Protein AF-A0A6H2NMV0-F1 (afdb_monomer_lite)

pLDDT: mean 77.43, std 11.34, range [36.34, 90.25]

Foldseek 3Di:
DVLVVVVVVVVVLVVCLVPDPCNPVSVQVVVQVVCVVQQKGKGFPDWDDDPPDIDTDIDIDDGPPDDPVRVVVVVVVVVVVVPPDDPPDLCDLVNDDPVLLLLLLQLLLQLLVLVVPLCLVCVVVLVVLLVVVVDDPVSSVSNNVNNVPHDDLLVSLPDDDLSSLVVSLVSSVSSCCSVDHNDPSNVVSSVSSVVSNVVVVVVVD

Sequence (205 aa):
MLVQLVRPLVRTQVQILAQAQSAGAKLVSMVSQWLGYLGIQAEVTQLQTSGNKIQVSLCVSKPDQCTEAEWQQILDNLNRDNGTAAADPMLTYSAMSAVQQNKVHRLLASVLQASGEDSLAEWSTLRSRLAALGMEEAMLQGIQSALKAPMPMDLLVEQLEPDVAAFVLSKAINIALIDRQINQAEDTALKALLKVLDQKTITQT

Structure (mmCIF, N/CA/C/O backbone):
data_AF-A0A6H2NMV0-F1
#
_entry.id   AF-A0A6H2NMV0-F1
#
loop_
_atom_site.group_PDB
_atom_site.id
_atom_site.type_symbol
_atom_site.label_atom_id
_atom_site.label_alt_id
_atom_site.label_comp_id
_atom_site.label_asym_id
_atom_site.label_entity_id
_atom_site.label_seq_id
_atom_site.pdbx_PDB_ins_code
_atom_site.Cartn_x
_atom_site.Cartn_y
_atom_site.Cartn_z
_atom_site.occupancy
_atom_site.B_iso_or_equiv
_atom_site.auth_seq_id
_atom_site.auth_comp_id
_atom_site.auth_asym_id
_atom_site.auth_atom_id
_atom_site.pdbx_PDB_model_num
ATOM 1 N N . MET A 1 1 ? 14.729 -0.058 8.791 1.00 42.81 1 MET A N 1
ATOM 2 C CA . MET A 1 1 ? 14.680 0.450 10.189 1.00 42.81 1 MET A CA 1
ATOM 3 C C . MET A 1 1 ? 13.270 0.808 10.669 1.00 42.81 1 MET A C 1
ATOM 5 O O . MET A 1 1 ? 12.890 0.307 11.717 1.00 42.81 1 MET A O 1
ATOM 9 N N . LEU A 1 2 ? 12.464 1.589 9.931 1.00 41.72 2 LEU A N 1
ATOM 10 C CA . LEU A 1 2 ? 11.081 1.954 10.324 1.00 41.72 2 LEU A CA 1
ATOM 11 C C . LEU A 1 2 ? 10.181 0.745 10.641 1.00 41.72 2 LEU A C 1
ATOM 13 O O . LEU A 1 2 ? 9.508 0.717 11.667 1.00 41.72 2 LEU A O 1
ATOM 17 N N . VAL A 1 3 ? 10.254 -0.310 9.826 1.00 46.94 3 VAL A N 1
ATOM 18 C CA . VAL A 1 3 ? 9.484 -1.551 10.023 1.00 46.94 3 VAL A CA 1
ATOM 19 C C . VAL A 1 3 ? 9.795 -2.233 11.367 1.00 46.94 3 VAL A C 1
ATOM 21 O O . VAL A 1 3 ? 8.897 -2.811 11.977 1.00 46.94 3 VAL A O 1
ATOM 24 N N . GLN A 1 4 ? 11.030 -2.128 11.877 1.00 48.38 4 GLN A N 1
ATOM 25 C CA . GLN A 1 4 ? 11.415 -2.717 13.167 1.00 48.38 4 GLN A CA 1
ATOM 26 C C . GLN A 1 4 ? 10.932 -1.911 14.383 1.00 48.38 4 GLN A C 1
ATOM 28 O O . GLN A 1 4 ? 10.792 -2.482 15.459 1.00 48.38 4 GLN A O 1
ATOM 33 N N . LEU A 1 5 ? 10.619 -0.622 14.216 1.00 55.66 5 LEU A N 1
ATOM 34 C CA . LEU A 1 5 ? 10.091 0.237 15.284 1.00 55.66 5 LEU A CA 1
ATOM 35 C C . LEU A 1 5 ? 8.558 0.247 15.312 1.00 55.66 5 LEU A C 1
ATOM 37 O O . LEU A 1 5 ? 7.949 0.182 16.378 1.00 55.66 5 LEU A O 1
ATOM 41 N N . VAL A 1 6 ? 7.921 0.254 14.138 1.00 61.44 6 VAL A N 1
ATOM 42 C CA . VAL A 1 6 ? 6.455 0.313 14.014 1.00 61.44 6 VAL A CA 1
ATOM 43 C C . VAL A 1 6 ? 5.791 -0.979 14.509 1.00 61.44 6 VAL A C 1
ATOM 45 O O . VAL A 1 6 ? 4.682 -0.955 15.030 1.00 61.44 6 VAL A O 1
ATOM 48 N N . ARG A 1 7 ? 6.459 -2.133 14.421 1.00 65.25 7 ARG A N 1
ATOM 49 C CA . ARG A 1 7 ? 5.850 -3.432 14.768 1.00 65.25 7 ARG A CA 1
ATOM 50 C C . ARG A 1 7 ? 5.719 -3.736 16.247 1.00 65.25 7 ARG A C 1
ATOM 52 O O . ARG A 1 7 ? 4.626 -4.148 16.639 1.00 65.25 7 ARG A O 1
ATOM 59 N N . PRO A 1 8 ? 6.772 -3.586 17.072 1.00 72.12 8 PRO A N 1
ATOM 60 C CA . PRO A 1 8 ? 6.613 -3.690 18.514 1.00 72.12 8 PRO A CA 1
ATOM 61 C C . PRO A 1 8 ? 5.554 -2.708 19.006 1.00 72.12 8 PRO A C 1
ATOM 63 O O . PRO A 1 8 ? 4.735 -3.081 19.840 1.00 72.12 8 PRO A O 1
ATOM 66 N N . LEU A 1 9 ? 5.507 -1.505 18.421 1.00 72.38 9 LEU A N 1
ATOM 67 C CA . LEU A 1 9 ? 4.500 -0.500 18.732 1.00 72.38 9 LEU A CA 1
ATOM 68 C C . LEU A 1 9 ? 3.082 -0.991 18.407 1.00 72.38 9 LEU A C 1
ATOM 70 O O . LEU A 1 9 ? 2.256 -1.041 19.312 1.00 72.38 9 LEU A O 1
ATOM 74 N N . VAL A 1 10 ? 2.809 -1.438 17.175 1.00 71.12 10 VAL A N 1
ATOM 75 C CA . VAL A 1 10 ? 1.479 -1.942 16.776 1.00 71.12 10 VAL A CA 1
ATOM 76 C C . VAL A 1 10 ? 1.075 -3.166 17.599 1.00 71.12 10 VAL A C 1
ATOM 78 O O . VAL A 1 10 ? -0.056 -3.247 18.068 1.00 71.12 10 VAL A O 1
ATOM 81 N N . ARG A 1 11 ? 1.989 -4.115 17.844 1.00 75.50 11 ARG A N 1
ATOM 82 C CA . ARG A 1 11 ? 1.700 -5.292 18.682 1.00 75.50 11 ARG A CA 1
ATOM 83 C C . ARG A 1 11 ? 1.349 -4.891 20.115 1.00 75.50 11 ARG A C 1
ATOM 85 O O . ARG A 1 11 ? 0.385 -5.414 20.669 1.00 75.50 11 ARG A O 1
ATOM 92 N N . THR A 1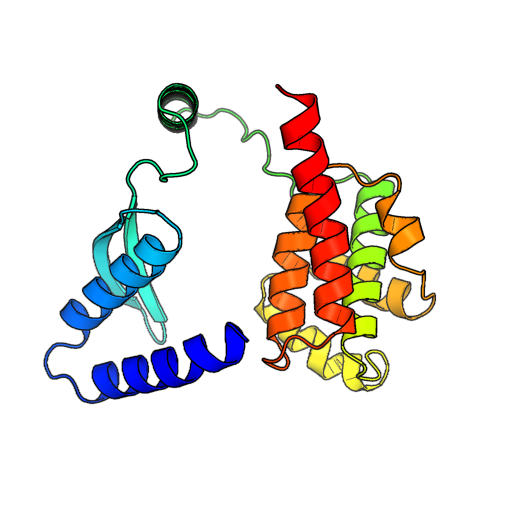 12 ? 2.100 -3.956 20.687 1.00 78.38 12 THR A N 1
ATOM 93 C CA . THR A 1 12 ? 1.835 -3.410 22.024 1.00 78.38 12 THR A CA 1
ATOM 94 C C . THR A 1 12 ? 0.492 -2.683 22.048 1.00 78.38 12 THR A C 1
ATOM 96 O O . THR A 1 12 ? -0.306 -2.895 22.952 1.00 78.38 12 THR A O 1
ATOM 99 N N . GLN A 1 13 ? 0.182 -1.894 21.020 1.00 78.50 13 GLN A N 1
ATOM 100 C CA . GLN A 1 13 ? -1.093 -1.191 20.873 1.00 78.50 13 GLN A CA 1
ATOM 101 C C . GLN A 1 13 ? -2.281 -2.160 20.766 1.00 78.50 13 GLN A C 1
ATOM 103 O O . GLN A 1 13 ? -3.273 -1.981 21.468 1.00 78.50 13 GLN A O 1
ATOM 108 N N . VAL A 1 14 ? -2.161 -3.245 19.994 1.00 79.94 14 VAL A N 1
ATOM 109 C CA . VAL A 1 14 ? -3.181 -4.308 19.920 1.00 79.94 14 VAL A CA 1
ATOM 110 C C . VAL A 1 14 ? -3.369 -5.002 21.271 1.00 79.94 14 VAL A C 1
ATOM 112 O O . VAL A 1 14 ? -4.500 -5.237 21.685 1.00 79.94 14 VAL A O 1
ATOM 115 N N . GLN A 1 15 ? -2.287 -5.296 21.995 1.00 79.38 15 GLN A N 1
ATOM 116 C CA . GLN A 1 15 ? -2.376 -5.874 23.341 1.00 79.38 15 GLN A CA 1
ATOM 117 C C . GLN A 1 15 ? -3.049 -4.917 24.331 1.00 79.38 15 GLN A C 1
ATOM 119 O O . GLN A 1 15 ? -3.904 -5.340 25.107 1.00 79.38 15 GLN A O 1
ATOM 124 N N . ILE A 1 16 ? -2.724 -3.624 24.264 1.00 81.69 16 ILE A N 1
ATOM 125 C CA . ILE A 1 16 ? -3.364 -2.580 25.069 1.00 81.69 16 ILE A CA 1
ATOM 126 C C . ILE A 1 16 ? -4.860 -2.487 24.751 1.00 81.69 16 ILE A C 1
ATOM 128 O O . ILE A 1 16 ? -5.650 -2.301 25.673 1.00 81.69 16 ILE A O 1
ATOM 132 N N . LEU A 1 17 ? -5.258 -2.615 23.481 1.00 82.00 17 LEU A N 1
ATOM 133 C CA . LEU A 1 17 ? -6.665 -2.637 23.074 1.00 82.00 17 LEU A CA 1
ATOM 134 C C . LEU A 1 17 ? -7.389 -3.881 23.593 1.00 82.00 17 LEU A C 1
ATOM 136 O O . LEU A 1 17 ? -8.488 -3.757 24.122 1.00 82.00 17 LEU A O 1
ATOM 140 N N . ALA A 1 18 ? -6.758 -5.055 23.504 1.00 80.56 18 ALA A N 1
ATOM 141 C CA . ALA A 1 18 ? -7.328 -6.315 23.980 1.00 80.56 18 ALA A CA 1
ATOM 142 C C . ALA A 1 18 ? -7.528 -6.352 25.507 1.00 80.56 18 ALA A C 1
ATOM 144 O O . ALA A 1 18 ? -8.413 -7.048 25.995 1.00 80.56 18 ALA A O 1
ATOM 145 N N . GLN A 1 19 ? -6.713 -5.609 26.259 1.00 79.44 19 GLN A N 1
ATOM 146 C CA . GLN A 1 19 ? -6.773 -5.539 27.724 1.00 79.44 19 GLN A CA 1
ATOM 147 C C . GLN A 1 19 ? -7.551 -4.319 28.246 1.00 79.44 19 GLN A C 1
ATOM 149 O O . GLN A 1 19 ? -7.747 -4.178 29.453 1.00 79.44 19 GLN A O 1
ATOM 154 N N . ALA A 1 20 ? -7.977 -3.403 27.373 1.00 78.38 20 ALA A N 1
ATOM 155 C CA . ALA A 1 20 ? -8.649 -2.178 27.786 1.00 78.38 20 ALA A CA 1
ATOM 156 C C . ALA A 1 20 ? -10.153 -2.385 27.990 1.00 78.38 20 ALA A C 1
ATOM 158 O O . ALA A 1 20 ? -10.856 -2.830 27.089 1.00 78.38 20 ALA A O 1
ATOM 159 N N . GLN A 1 21 ? -10.670 -1.919 29.132 1.00 68.69 21 GLN A N 1
ATOM 160 C CA . GLN A 1 21 ? -12.117 -1.815 29.366 1.00 68.69 21 GLN A CA 1
ATOM 161 C C . GLN A 1 21 ? -12.805 -0.839 28.390 1.00 68.69 21 GLN A C 1
ATOM 163 O O . GLN A 1 21 ? -13.982 -1.001 28.088 1.00 68.69 21 GLN A O 1
ATOM 168 N N . SER A 1 22 ? -12.072 0.147 27.854 1.00 79.00 22 SER A N 1
ATOM 169 C CA . SER A 1 22 ? -12.548 1.128 26.866 1.00 79.00 22 SER A CA 1
ATOM 170 C C . SER A 1 22 ? -11.767 1.050 25.545 1.00 79.00 22 SER A C 1
ATOM 172 O O . SER A 1 22 ? -11.140 2.014 25.101 1.00 79.00 22 SER A O 1
ATOM 174 N N . ALA A 1 23 ? -11.803 -0.114 24.888 1.00 78.56 23 ALA A N 1
ATOM 175 C CA . ALA A 1 23 ? -11.104 -0.341 23.618 1.00 78.56 23 ALA A CA 1
ATOM 176 C C . ALA A 1 23 ? -11.457 0.696 22.530 1.00 78.56 23 ALA A C 1
ATOM 178 O O . ALA A 1 23 ? -10.584 1.091 21.762 1.00 78.56 23 ALA A O 1
ATOM 179 N N . GLY A 1 24 ? -12.698 1.201 22.507 1.00 77.69 24 GLY A N 1
ATOM 180 C CA . GLY A 1 24 ? -13.147 2.193 21.524 1.00 77.69 24 GLY A CA 1
ATOM 181 C C . GLY A 1 24 ? -12.393 3.525 21.599 1.00 77.69 24 GLY A C 1
ATOM 182 O O . GLY A 1 24 ? -11.808 3.952 20.610 1.00 77.69 24 GLY A O 1
ATOM 183 N N . ALA A 1 25 ? -12.330 4.151 22.779 1.00 79.94 25 ALA A N 1
ATOM 184 C CA . ALA A 1 25 ? -11.639 5.433 22.957 1.00 79.94 25 ALA A CA 1
ATOM 185 C C . ALA A 1 25 ? -10.129 5.327 22.675 1.00 79.94 25 ALA A C 1
ATOM 187 O O . ALA A 1 25 ? -9.529 6.224 22.084 1.00 79.94 25 ALA A O 1
ATOM 188 N N . LYS A 1 26 ? -9.514 4.200 23.053 1.00 82.38 26 LYS A N 1
ATOM 189 C CA . LYS A 1 26 ? -8.102 3.941 22.749 1.00 82.38 26 LYS A CA 1
ATOM 190 C C . LYS A 1 26 ? -7.861 3.743 21.258 1.00 82.38 26 LYS A C 1
ATOM 192 O O . LYS A 1 26 ? -6.877 4.260 20.742 1.00 82.38 26 LYS A O 1
ATOM 197 N N . LEU A 1 27 ? -8.752 3.030 20.572 1.00 82.00 27 LEU A N 1
ATOM 198 C CA . LEU A 1 27 ? -8.636 2.823 19.134 1.00 82.00 27 LEU A CA 1
ATOM 199 C C . LEU A 1 27 ? -8.772 4.145 18.376 1.00 82.00 27 LEU A C 1
ATOM 201 O O . LEU A 1 27 ? -7.978 4.401 17.478 1.00 82.00 27 LEU A O 1
ATOM 205 N N . VAL A 1 28 ? -9.709 5.004 18.791 1.00 84.50 28 VAL A N 1
ATOM 206 C CA . VAL A 1 28 ? -9.860 6.359 18.242 1.00 84.50 28 VAL A CA 1
ATOM 207 C C . VAL A 1 28 ? -8.548 7.137 18.344 1.00 84.50 28 VAL A C 1
ATOM 209 O O . VAL A 1 28 ? -8.031 7.610 17.335 1.00 84.50 28 VAL A O 1
ATOM 212 N N . SER A 1 29 ? -7.964 7.193 19.544 1.00 82.00 29 SER A N 1
ATOM 213 C CA . SER A 1 29 ? -6.693 7.886 19.767 1.00 82.00 29 SER A CA 1
ATOM 214 C C . SER A 1 29 ? -5.551 7.310 18.924 1.00 82.00 29 SER A C 1
ATOM 216 O O . SER A 1 29 ? -4.768 8.076 18.369 1.00 82.00 29 SER A O 1
ATOM 218 N N . MET A 1 30 ? -5.471 5.982 18.783 1.00 82.94 30 MET A N 1
ATOM 219 C CA . MET A 1 30 ? -4.431 5.333 17.979 1.00 82.94 30 MET A CA 1
ATOM 220 C C . MET A 1 30 ? -4.557 5.658 16.489 1.00 82.94 30 MET A C 1
ATOM 222 O O . MET A 1 30 ? -3.550 5.977 15.864 1.00 82.94 30 MET A O 1
ATOM 226 N N . VAL A 1 31 ? -5.769 5.620 15.926 1.00 81.69 31 VAL A N 1
ATOM 227 C CA . VAL A 1 31 ? -5.994 5.932 14.504 1.00 81.69 31 VAL A CA 1
ATOM 228 C C . VAL A 1 31 ? -5.644 7.390 14.204 1.00 81.69 31 VAL A C 1
ATOM 230 O O . VAL A 1 31 ? -4.898 7.650 13.259 1.00 81.69 31 VAL A O 1
ATOM 233 N N . SER A 1 32 ? -6.097 8.330 15.039 1.00 82.62 32 SER A N 1
ATOM 234 C CA . SER A 1 32 ? -5.730 9.746 14.910 1.00 82.62 32 SER A CA 1
ATOM 235 C C . SER A 1 32 ? -4.218 9.961 15.031 1.00 82.62 32 SER A C 1
ATOM 237 O O . SER A 1 32 ? -3.644 10.737 14.273 1.00 82.62 32 SER A O 1
ATOM 239 N N . GLN A 1 33 ? -3.549 9.247 15.941 1.00 81.31 33 GLN A N 1
ATOM 240 C CA . GLN A 1 33 ? -2.101 9.350 16.128 1.00 81.31 33 GLN A CA 1
ATOM 241 C C . GLN A 1 33 ? -1.313 8.784 14.937 1.00 81.31 33 GLN A C 1
ATOM 243 O O . GLN A 1 33 ? -0.319 9.382 14.529 1.00 81.31 33 GLN A O 1
ATOM 248 N N . TRP A 1 34 ? -1.749 7.661 14.356 1.00 80.62 34 TRP A N 1
ATOM 249 C CA . TRP A 1 34 ? -1.115 7.089 13.165 1.00 80.62 34 TRP A CA 1
ATOM 250 C C . TRP A 1 34 ? -1.220 8.013 11.954 1.00 80.62 34 TRP A C 1
ATOM 252 O O . TRP A 1 34 ? -0.231 8.189 11.247 1.00 80.62 34 TRP A O 1
ATOM 262 N N . LEU A 1 35 ? -2.385 8.629 11.740 1.00 77.88 35 LEU A N 1
ATOM 263 C CA . LEU A 1 35 ? -2.566 9.628 10.683 1.00 77.88 35 LEU A CA 1
ATOM 264 C C . LEU A 1 35 ? -1.753 10.898 10.970 1.00 77.88 35 LEU A C 1
ATOM 266 O O . LEU A 1 35 ? -1.128 11.437 10.059 1.00 77.88 35 LEU A O 1
ATOM 270 N N . GLY A 1 36 ? -1.641 11.297 12.240 1.00 78.88 36 GLY A N 1
ATOM 271 C CA . GLY A 1 36 ? -0.778 12.401 12.661 1.00 78.88 36 GLY A CA 1
ATOM 272 C C . GLY A 1 36 ? 0.701 12.184 12.322 1.00 78.88 36 GLY A C 1
ATOM 273 O O . GLY A 1 36 ? 1.380 13.128 11.934 1.00 78.88 36 GLY A O 1
ATOM 274 N N . TYR A 1 37 ? 1.207 10.945 12.371 1.00 77.06 37 TYR A N 1
ATOM 275 C CA . TYR A 1 37 ? 2.572 10.637 11.911 1.00 77.06 37 TYR A CA 1
ATOM 276 C C . TYR A 1 37 ? 2.777 10.835 10.406 1.00 77.06 37 TYR A C 1
ATOM 278 O O . TYR A 1 37 ? 3.912 11.009 9.968 1.00 77.06 37 TYR A O 1
ATOM 286 N N . LEU A 1 38 ? 1.698 10.806 9.624 1.00 73.75 38 LEU A N 1
ATOM 287 C CA . LEU A 1 38 ? 1.709 11.094 8.191 1.00 73.75 38 LEU A CA 1
ATOM 288 C C . LEU A 1 38 ? 1.471 12.587 7.900 1.00 73.75 38 LEU A C 1
ATOM 290 O O . LEU A 1 38 ? 1.336 12.959 6.738 1.00 73.75 38 LEU A O 1
ATOM 294 N N . GLY A 1 39 ? 1.409 13.436 8.934 1.00 77.38 39 GLY A N 1
ATOM 295 C CA . GLY A 1 39 ? 1.093 14.861 8.804 1.00 77.38 39 GLY A CA 1
ATOM 296 C C . GLY A 1 39 ? -0.381 15.124 8.496 1.00 77.38 39 GLY A C 1
ATOM 297 O O . GLY A 1 39 ? -0.708 16.135 7.882 1.00 77.38 39 GLY A O 1
ATOM 298 N N . ILE A 1 40 ? -1.277 14.194 8.854 1.00 81.94 40 ILE A N 1
ATOM 299 C CA . ILE A 1 40 ? -2.722 14.311 8.629 1.00 81.94 40 ILE A CA 1
ATOM 300 C C . ILE A 1 40 ? -3.431 14.351 9.980 1.00 81.94 40 ILE A C 1
ATOM 302 O O . ILE A 1 40 ? -3.463 13.364 10.716 1.00 81.94 40 ILE A O 1
ATOM 306 N N . GLN A 1 41 ? -4.057 15.481 10.299 1.00 83.50 41 GLN A N 1
ATOM 307 C CA . GLN A 1 41 ? -4.935 15.561 11.459 1.00 83.50 41 GLN A CA 1
ATOM 308 C C . GLN A 1 41 ? -6.285 14.924 11.120 1.00 83.50 41 GLN A C 1
ATOM 310 O O . GLN A 1 41 ? -6.960 15.345 10.182 1.00 83.50 41 GLN A O 1
ATOM 315 N N . ALA A 1 42 ? -6.672 13.905 11.886 1.00 84.69 42 ALA A N 1
ATOM 316 C CA . ALA A 1 42 ? -7.909 13.169 11.671 1.00 84.69 42 ALA A CA 1
ATOM 317 C C . ALA A 1 42 ? -8.702 13.006 12.967 1.00 84.69 42 ALA A C 1
ATOM 319 O O . ALA A 1 42 ? -8.154 12.631 14.009 1.00 84.69 42 ALA A O 1
ATOM 320 N N . GLU A 1 43 ? -10.005 13.229 12.878 1.00 85.56 43 GLU A N 1
ATOM 321 C CA . GLU A 1 43 ? -10.972 12.997 13.941 1.00 85.56 43 GLU A CA 1
ATOM 322 C C . GLU A 1 43 ? -11.844 11.789 13.585 1.00 85.56 43 GLU A C 1
ATOM 324 O O . GLU A 1 43 ? -12.431 11.723 12.505 1.00 85.56 43 GLU A O 1
ATOM 329 N N . VAL A 1 44 ? -11.934 10.810 14.489 1.00 82.25 44 VAL A N 1
ATOM 330 C CA . VAL A 1 44 ? -12.836 9.666 14.304 1.00 82.25 44 VAL A CA 1
ATOM 331 C C . VAL A 1 44 ? -14.251 10.089 14.675 1.00 82.25 44 VAL A C 1
ATOM 333 O O . VAL A 1 44 ? -14.555 10.297 15.846 1.00 82.25 44 VAL A O 1
ATOM 336 N N . THR A 1 45 ? -15.129 10.175 13.680 1.00 79.88 45 THR A N 1
ATOM 337 C CA . THR A 1 45 ? -16.525 10.599 13.855 1.00 79.88 45 THR A CA 1
ATOM 338 C C . THR A 1 45 ? -17.446 9.439 14.215 1.00 79.88 45 THR A C 1
ATOM 340 O O . THR A 1 45 ? -18.484 9.635 14.846 1.00 79.88 45 THR A O 1
ATOM 343 N N . GLN A 1 46 ? -17.076 8.211 13.843 1.00 81.25 46 GLN A N 1
ATOM 344 C CA . GLN A 1 46 ? -17.872 7.028 14.142 1.00 81.25 46 GLN A CA 1
ATOM 345 C C . GLN A 1 46 ? -17.000 5.783 14.265 1.00 81.25 46 GLN A C 1
ATOM 347 O O . GLN A 1 46 ? -16.099 5.555 13.459 1.00 81.25 46 GLN A O 1
ATOM 352 N N . LEU A 1 47 ? -17.308 4.953 15.261 1.00 84.44 47 LEU A N 1
ATOM 353 C CA . LEU A 1 47 ? -16.683 3.654 15.460 1.00 84.44 47 LEU A CA 1
ATOM 354 C C . LEU A 1 47 ? -17.771 2.599 15.650 1.00 84.44 47 LEU A C 1
ATOM 356 O O . LEU A 1 47 ? -18.566 2.695 16.584 1.00 84.44 47 LEU A O 1
ATOM 360 N N . GLN A 1 48 ? -17.808 1.597 14.776 1.00 84.31 48 GLN A N 1
ATOM 361 C CA . GLN A 1 48 ? -18.778 0.503 14.847 1.00 84.31 48 GLN A CA 1
ATOM 362 C C . GLN A 1 48 ? -18.099 -0.847 14.646 1.00 84.31 48 GLN A C 1
ATOM 364 O O . GLN A 1 48 ? -17.090 -0.959 13.952 1.00 84.31 48 GLN A O 1
ATOM 369 N N . THR A 1 49 ? -18.665 -1.896 15.233 1.00 82.88 49 THR A N 1
ATOM 370 C CA . THR A 1 49 ? -18.279 -3.275 14.934 1.00 82.88 49 THR A CA 1
ATOM 371 C C . THR A 1 49 ? -19.302 -3.874 13.975 1.00 82.88 49 THR A C 1
ATOM 373 O O . THR A 1 49 ? -20.507 -3.800 14.201 1.00 82.88 49 THR A O 1
ATOM 376 N N . SER A 1 50 ? -18.827 -4.459 12.878 1.00 79.44 50 SER A N 1
ATOM 377 C CA . SER A 1 50 ? -19.664 -5.152 11.898 1.00 79.44 50 SER A CA 1
ATOM 378 C C . SER A 1 50 ? -19.097 -6.548 11.673 1.00 79.44 50 SER A C 1
ATOM 380 O O . SER A 1 50 ? -18.078 -6.731 11.000 1.00 79.44 50 SER A O 1
ATOM 382 N N . GLY A 1 51 ? -19.716 -7.540 12.319 1.00 78.88 51 GLY A N 1
ATOM 383 C CA . GLY A 1 51 ? -19.236 -8.921 12.324 1.00 78.88 51 GLY A CA 1
ATOM 384 C C . GLY A 1 51 ? -17.824 -9.035 12.905 1.00 78.88 51 GLY A C 1
ATOM 385 O O . GLY A 1 51 ? -17.600 -8.736 14.074 1.00 78.88 51 GLY A O 1
ATOM 386 N N . ASN A 1 52 ? -16.868 -9.462 12.077 1.00 78.69 52 ASN A N 1
ATOM 387 C CA . ASN A 1 52 ? -15.452 -9.598 12.437 1.00 78.69 52 ASN A CA 1
ATOM 388 C C . ASN A 1 52 ? -14.599 -8.361 12.092 1.00 78.69 52 ASN A C 1
ATOM 390 O O . ASN A 1 52 ? -13.370 -8.448 12.098 1.00 78.69 52 ASN A O 1
ATOM 394 N N . LYS A 1 53 ? -15.227 -7.229 11.755 1.00 79.00 53 LYS A N 1
ATOM 395 C CA . LYS A 1 53 ? -14.549 -5.995 11.342 1.00 79.00 53 LYS A CA 1
ATOM 396 C C . LYS A 1 53 ? -14.878 -4.844 12.281 1.00 79.00 53 LYS A C 1
ATOM 398 O O . LYS A 1 53 ? -15.971 -4.769 12.842 1.00 79.00 53 LYS A O 1
ATOM 403 N N . ILE A 1 54 ? -13.936 -3.916 12.387 1.00 80.56 54 ILE A N 1
ATOM 404 C CA . ILE A 1 54 ? -14.159 -2.604 12.988 1.00 80.56 54 ILE A CA 1
ATOM 405 C C . ILE A 1 54 ? -14.250 -1.599 11.842 1.00 80.56 54 ILE A C 1
ATOM 407 O O . ILE A 1 54 ? -13.357 -1.536 10.999 1.00 80.56 54 ILE A O 1
ATOM 411 N N . GLN A 1 55 ? -15.347 -0.855 11.795 1.00 82.94 55 GLN A N 1
ATOM 412 C CA . GLN A 1 55 ? -15.579 0.237 10.862 1.00 82.94 55 GLN A CA 1
ATOM 413 C C . GLN A 1 55 ? -15.274 1.559 11.557 1.00 82.94 55 GLN A C 1
ATOM 415 O O . GLN A 1 55 ? -15.708 1.794 12.687 1.00 82.94 55 GLN A O 1
ATOM 420 N N . VAL A 1 56 ? -14.515 2.404 10.865 1.00 80.62 56 VAL A N 1
ATOM 421 C CA . VAL A 1 56 ? -14.069 3.707 11.352 1.00 80.62 56 VAL A CA 1
ATOM 422 C C . VAL A 1 56 ? -14.454 4.748 10.308 1.00 80.62 56 VAL A C 1
ATOM 424 O O . VAL A 1 56 ? -14.049 4.625 9.153 1.00 80.62 56 VAL A O 1
ATOM 427 N N . SER A 1 57 ? -15.214 5.759 10.717 1.00 84.19 57 SER A N 1
ATOM 428 C CA . SER A 1 57 ? -15.471 6.959 9.917 1.00 84.19 57 SER A CA 1
ATOM 429 C C . SER A 1 57 ? -14.557 8.074 10.400 1.00 84.19 57 SER A C 1
ATOM 431 O O . SER A 1 57 ? -14.390 8.266 11.606 1.00 84.19 57 SER A O 1
ATOM 433 N N . LEU A 1 58 ? -13.949 8.791 9.460 1.00 85.00 58 LEU A N 1
ATOM 434 C CA . LEU A 1 58 ? -12.922 9.793 9.726 1.00 85.00 58 LEU A CA 1
ATOM 435 C C . LEU A 1 58 ? -13.324 11.122 9.089 1.00 85.00 58 LEU A C 1
ATOM 437 O O . LEU A 1 58 ? -13.772 11.147 7.945 1.00 85.00 58 LEU A O 1
ATOM 441 N N . CYS A 1 59 ? -13.119 12.214 9.815 1.00 82.69 59 CYS A N 1
ATOM 442 C CA . CYS A 1 59 ? -13.004 13.554 9.258 1.00 82.69 59 CYS A CA 1
ATOM 443 C C . CYS A 1 59 ? -11.517 13.913 9.230 1.00 82.69 59 CYS A C 1
ATOM 445 O O . CYS A 1 59 ? -10.827 13.724 10.232 1.00 82.69 59 CYS A O 1
ATOM 447 N N . VAL A 1 60 ? -11.009 14.384 8.095 1.00 85.62 60 VAL A N 1
ATOM 448 C CA . VAL A 1 60 ? -9.590 14.723 7.927 1.00 85.62 60 VAL A CA 1
ATOM 449 C C . VAL A 1 60 ? -9.438 16.203 7.610 1.00 85.62 60 VAL A C 1
ATOM 451 O O . VAL A 1 60 ? -10.192 16.756 6.810 1.00 85.62 60 VAL A O 1
ATOM 454 N N . SER A 1 61 ? -8.455 16.834 8.240 1.00 84.88 61 SER A N 1
ATOM 455 C CA . SER A 1 61 ? -8.032 18.197 7.926 1.00 84.88 61 SER A CA 1
ATOM 456 C C . SER A 1 61 ? -6.975 18.193 6.822 1.00 84.88 61 SER A C 1
ATOM 458 O O . SER A 1 61 ? -6.447 17.142 6.445 1.00 84.88 61 SER A O 1
ATOM 460 N N . LYS A 1 62 ? -6.628 19.392 6.342 1.00 87.69 62 LYS A N 1
ATOM 461 C CA . LYS A 1 62 ? -5.552 19.600 5.374 1.00 87.69 62 LYS A CA 1
ATOM 462 C C . LYS A 1 62 ? -4.251 18.922 5.833 1.00 87.69 62 LYS A C 1
ATOM 464 O O . LYS A 1 62 ? -3.778 19.244 6.924 1.00 87.69 62 LYS A O 1
ATOM 469 N N . PRO A 1 63 ? -3.637 18.057 5.010 1.00 85.69 63 PRO A N 1
ATOM 470 C CA . PRO A 1 63 ? -2.313 17.517 5.294 1.00 85.69 63 PRO A CA 1
ATOM 471 C C . PRO A 1 63 ? -1.231 18.607 5.359 1.00 85.69 63 PRO A C 1
ATOM 473 O O . PRO A 1 63 ? -1.307 19.619 4.655 1.00 85.69 63 PRO A O 1
ATOM 476 N N . ASP A 1 64 ? -0.176 18.375 6.137 1.00 79.19 64 ASP A N 1
ATOM 477 C CA . ASP A 1 64 ? 0.950 19.313 6.283 1.00 79.19 64 ASP A CA 1
ATOM 478 C C . ASP A 1 64 ? 1.678 19.578 4.957 1.00 79.19 64 ASP A C 1
ATOM 480 O O . ASP A 1 64 ? 2.154 20.683 4.708 1.00 79.19 64 ASP A O 1
ATOM 484 N N . GLN A 1 65 ? 1.737 18.567 4.088 1.00 75.56 65 GLN A N 1
ATOM 485 C CA . GLN A 1 65 ? 2.417 18.629 2.789 1.00 75.56 65 GLN A CA 1
ATOM 486 C C . GLN A 1 65 ? 1.579 19.289 1.683 1.00 75.56 65 GLN A C 1
ATOM 488 O O . GLN A 1 65 ? 2.077 19.478 0.580 1.00 75.56 65 GLN A O 1
ATOM 493 N N . CYS A 1 66 ? 0.315 19.621 1.958 1.00 81.19 66 CYS A N 1
ATOM 494 C CA . CYS A 1 66 ? -0.606 20.214 0.993 1.00 81.19 66 CYS A CA 1
ATOM 495 C C . CYS A 1 66 ? -0.688 21.732 1.203 1.00 81.19 66 CYS A C 1
ATOM 497 O O . CYS A 1 66 ? -0.854 22.205 2.335 1.00 81.19 66 CYS A O 1
ATOM 499 N N . THR A 1 67 ? -0.583 22.512 0.128 1.00 84.81 67 THR A N 1
ATOM 500 C CA . THR A 1 67 ? -0.798 23.965 0.181 1.00 84.81 67 THR A CA 1
ATOM 501 C C . THR A 1 67 ? -2.277 24.295 0.389 1.00 84.81 67 THR A C 1
ATOM 503 O O . THR A 1 67 ? -3.163 23.492 0.103 1.00 84.81 67 THR A O 1
ATOM 506 N N . GLU A 1 68 ? -2.572 25.501 0.878 1.00 85.00 68 GLU A N 1
ATOM 507 C CA . GLU A 1 68 ? -3.963 25.926 1.096 1.00 85.00 68 GLU A CA 1
ATOM 508 C C . GLU A 1 68 ? -4.766 25.978 -0.214 1.00 85.00 68 GLU A C 1
ATOM 510 O O . GLU A 1 68 ? -5.938 25.617 -0.243 1.00 85.00 68 GLU A O 1
ATOM 515 N N . ALA A 1 69 ? -4.119 26.373 -1.316 1.00 81.50 69 ALA A N 1
ATOM 516 C CA . ALA A 1 69 ? -4.745 26.432 -2.634 1.00 81.50 69 ALA A CA 1
ATOM 517 C C . ALA A 1 69 ? -5.107 25.034 -3.160 1.00 81.50 69 ALA A C 1
ATOM 519 O O . ALA A 1 69 ? -6.223 24.828 -3.634 1.00 81.50 69 ALA A O 1
ATOM 520 N N . GLU A 1 70 ? -4.197 24.065 -3.026 1.00 83.94 70 GLU A N 1
ATOM 521 C CA . GLU A 1 70 ? -4.459 22.667 -3.389 1.00 83.94 70 GLU A CA 1
ATOM 522 C C . GLU A 1 70 ? -5.569 22.067 -2.523 1.00 83.94 70 GLU A C 1
ATOM 524 O O . GLU A 1 70 ? -6.448 21.378 -3.033 1.00 83.94 70 GLU A O 1
ATOM 529 N N . TRP A 1 71 ? -5.568 22.359 -1.220 1.00 89.06 71 TRP A N 1
ATOM 530 C CA . TRP A 1 71 ? -6.595 21.864 -0.310 1.00 89.06 71 TRP A CA 1
ATOM 531 C C . TRP A 1 71 ? -7.977 22.415 -0.635 1.00 89.06 71 TRP A C 1
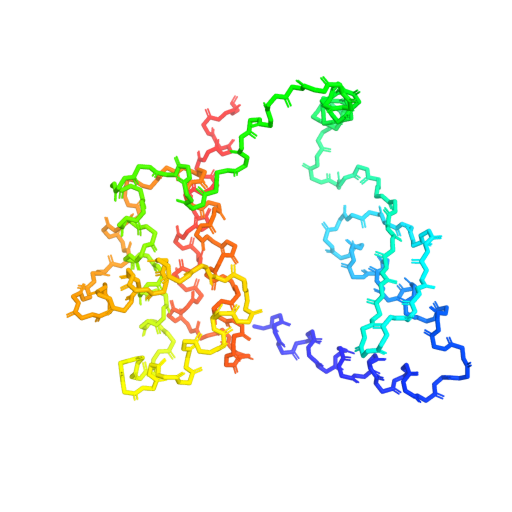ATOM 533 O O . TRP A 1 71 ? -8.938 21.651 -0.724 1.00 89.06 71 TRP A O 1
ATOM 543 N N . GLN A 1 72 ? -8.073 23.723 -0.874 1.00 84.19 72 GLN A N 1
ATOM 544 C CA . GLN A 1 72 ? -9.326 24.343 -1.280 1.00 84.19 72 GLN A CA 1
ATOM 545 C C . GLN A 1 72 ? -9.814 23.760 -2.608 1.00 84.19 72 GLN A C 1
ATOM 547 O O . GLN A 1 72 ? -10.992 23.443 -2.736 1.00 84.19 72 GLN A O 1
ATOM 552 N N . GLN A 1 73 ? -8.910 23.521 -3.561 1.00 85.19 73 GLN A N 1
ATOM 553 C CA . GLN A 1 73 ? -9.252 22.878 -4.825 1.00 85.19 73 GLN A CA 1
ATOM 554 C C . GLN A 1 73 ? -9.762 21.440 -4.631 1.00 85.19 73 GLN A C 1
ATOM 556 O O . GLN A 1 73 ? -10.727 21.047 -5.283 1.00 85.19 73 GLN A O 1
ATOM 561 N N . ILE A 1 74 ? -9.169 20.658 -3.721 1.00 83.94 74 ILE A N 1
ATOM 562 C CA . ILE A 1 74 ? -9.662 19.317 -3.365 1.00 83.94 74 ILE A CA 1
ATOM 563 C C . ILE A 1 74 ? -11.078 19.404 -2.781 1.00 83.94 74 ILE A C 1
ATOM 565 O O . ILE A 1 74 ? -11.958 18.662 -3.215 1.00 83.94 74 ILE A O 1
ATOM 569 N N . LEU A 1 75 ? -11.318 20.316 -1.832 1.00 85.56 75 LEU A N 1
ATOM 570 C CA . LEU A 1 75 ? -12.642 20.513 -1.234 1.00 85.56 75 LEU A CA 1
ATOM 571 C C . LEU A 1 75 ? -13.677 20.948 -2.277 1.00 85.56 75 LEU A C 1
ATOM 573 O O . LEU A 1 75 ? -14.787 20.417 -2.305 1.00 85.56 75 LEU A O 1
ATOM 577 N N . ASP A 1 76 ? -13.314 21.878 -3.155 1.00 85.00 76 ASP A N 1
ATOM 578 C CA . ASP A 1 76 ? -14.180 22.362 -4.227 1.00 85.00 76 ASP A CA 1
ATOM 579 C C . ASP A 1 76 ? -14.523 21.235 -5.210 1.00 85.00 76 ASP A C 1
ATOM 581 O O . ASP A 1 76 ? -15.681 21.099 -5.605 1.00 85.00 76 ASP A O 1
ATOM 585 N N . ASN A 1 77 ? -13.555 20.382 -5.560 1.00 82.75 77 ASN A N 1
ATOM 586 C CA . ASN A 1 77 ? -13.783 19.210 -6.406 1.00 82.75 77 ASN A CA 1
ATOM 587 C C . ASN A 1 77 ? -14.732 18.203 -5.736 1.00 82.75 77 ASN A C 1
ATOM 589 O O . ASN A 1 77 ? -15.727 17.814 -6.342 1.00 82.75 77 ASN A O 1
ATOM 593 N N . LEU A 1 78 ? -14.500 17.853 -4.464 1.00 80.00 78 LEU A N 1
ATOM 594 C CA . LEU A 1 78 ? -15.365 16.934 -3.709 1.00 80.00 78 LEU A CA 1
ATOM 595 C C . LEU A 1 78 ? -16.803 17.456 -3.579 1.00 80.00 78 LEU A C 1
ATOM 597 O O . LEU A 1 78 ? -17.764 16.693 -3.674 1.00 80.00 78 LEU A O 1
ATOM 601 N N . ASN A 1 79 ? -16.967 18.766 -3.392 1.00 80.81 79 ASN A N 1
ATOM 602 C CA . ASN A 1 79 ? -18.285 19.392 -3.324 1.00 80.81 79 ASN A CA 1
ATOM 603 C C . ASN A 1 79 ? -19.003 19.397 -4.682 1.00 80.81 79 ASN A C 1
ATOM 605 O O . ASN A 1 79 ? -20.232 19.325 -4.718 1.00 80.81 79 ASN A O 1
ATOM 609 N N . ARG A 1 80 ? -18.255 19.459 -5.791 1.00 75.31 80 ARG A N 1
ATOM 610 C CA . ARG A 1 80 ? -18.790 19.388 -7.161 1.00 75.31 80 ARG A CA 1
ATOM 611 C C . ARG A 1 80 ? -19.144 17.958 -7.580 1.00 75.31 80 ARG A C 1
ATOM 613 O O . ARG A 1 80 ? -20.154 17.777 -8.256 1.00 75.31 80 ARG A O 1
ATOM 620 N N . ASP A 1 81 ? -18.391 16.958 -7.124 1.00 65.56 81 ASP A N 1
ATOM 621 C CA . ASP A 1 81 ? -18.614 15.536 -7.438 1.00 65.56 81 ASP A CA 1
ATOM 622 C C . ASP A 1 81 ? -19.881 14.942 -6.795 1.00 65.56 81 ASP A C 1
ATOM 624 O O . ASP A 1 81 ? -20.375 13.901 -7.232 1.00 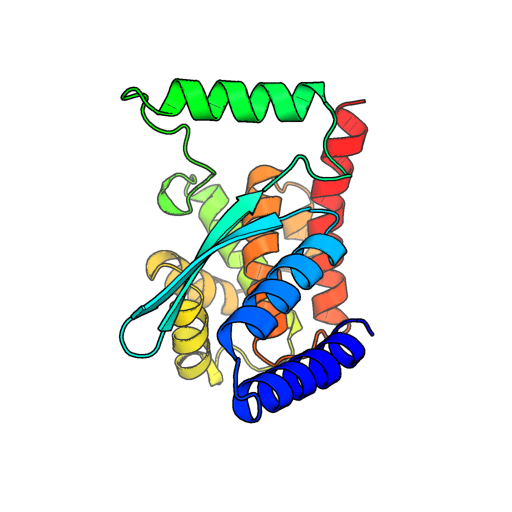65.56 81 ASP A O 1
ATOM 628 N N . ASN A 1 82 ? -20.500 15.639 -5.834 1.00 57.38 82 ASN A N 1
ATOM 629 C CA . ASN A 1 82 ? -21.809 15.268 -5.279 1.00 57.38 82 ASN A CA 1
ATOM 630 C C . ASN A 1 82 ? -22.975 15.369 -6.292 1.00 57.38 82 ASN A C 1
ATOM 632 O O . ASN A 1 82 ? -24.112 15.037 -5.952 1.00 57.38 82 ASN A O 1
ATOM 636 N N . GLY A 1 83 ? -22.720 15.804 -7.533 1.00 50.97 83 GLY A N 1
ATOM 637 C CA . GLY A 1 83 ? -23.704 15.871 -8.612 1.00 50.97 83 GLY A CA 1
ATOM 638 C C . GLY A 1 83 ? -23.255 15.169 -9.893 1.00 50.97 83 GLY A C 1
ATOM 639 O O . GLY A 1 83 ? -22.789 15.831 -10.809 1.00 50.97 83 GLY A O 1
ATOM 640 N N . THR A 1 84 ? -23.474 13.851 -10.002 1.00 50.06 84 THR A N 1
ATOM 641 C CA . THR A 1 84 ? -23.593 13.091 -11.277 1.00 50.06 84 THR A CA 1
ATOM 642 C C . THR A 1 84 ? -22.554 13.372 -12.380 1.00 50.06 84 THR A C 1
ATOM 644 O O . THR A 1 84 ? -22.851 13.200 -13.563 1.00 50.06 84 THR A O 1
ATOM 647 N N . ALA A 1 85 ? -21.330 13.765 -12.036 1.00 45.09 85 ALA A N 1
ATOM 648 C CA . ALA A 1 85 ? -20.226 13.806 -12.983 1.00 45.09 85 ALA A CA 1
ATOM 649 C C . ALA A 1 85 ? -19.536 12.440 -12.959 1.00 45.09 85 ALA A C 1
ATOM 651 O O . ALA A 1 85 ? -19.222 11.914 -11.891 1.00 45.09 85 ALA A O 1
ATOM 652 N N . ALA A 1 86 ? -19.369 11.824 -14.131 1.00 49.34 86 ALA A N 1
ATOM 653 C CA . ALA A 1 86 ? -18.586 10.605 -14.266 1.00 49.34 86 ALA A CA 1
ATOM 654 C C . ALA A 1 86 ? -17.201 10.867 -13.665 1.00 49.34 86 ALA A C 1
ATOM 656 O O . ALA A 1 86 ? -16.494 11.746 -14.153 1.00 49.34 86 ALA A O 1
ATOM 657 N N . ALA A 1 87 ? -16.882 10.148 -12.584 1.00 47.28 87 ALA A N 1
ATOM 658 C CA . ALA A 1 87 ? -15.606 10.233 -11.893 1.00 47.28 87 ALA A CA 1
ATOM 659 C C . ALA A 1 87 ? -14.480 10.239 -12.926 1.00 47.28 87 ALA A C 1
ATOM 661 O O . ALA A 1 87 ? -14.386 9.293 -13.712 1.00 47.28 87 ALA A O 1
ATOM 662 N N . ASP A 1 88 ? -13.650 11.282 -12.933 1.00 46.34 88 ASP A N 1
ATOM 663 C CA . ASP A 1 88 ? -12.372 11.203 -13.627 1.00 46.34 88 ASP A CA 1
ATOM 664 C C . ASP A 1 88 ? -11.583 10.130 -12.870 1.00 46.34 88 ASP A C 1
ATOM 666 O O . ASP A 1 88 ? -11.296 10.302 -11.676 1.00 46.34 88 ASP A O 1
ATOM 670 N N . PRO A 1 89 ? -11.410 8.930 -13.445 1.00 47.53 89 PRO A N 1
ATOM 671 C CA . PRO A 1 89 ? -11.086 7.785 -12.636 1.00 47.53 89 PRO A CA 1
ATOM 672 C C . PRO A 1 89 ? -9.639 7.957 -12.209 1.00 47.53 89 PRO A C 1
ATOM 674 O O . PRO A 1 89 ? -8.731 7.882 -13.037 1.00 47.53 89 PRO A O 1
ATOM 677 N N . MET A 1 90 ? -9.421 8.128 -10.902 1.00 54.78 90 MET A N 1
ATOM 678 C CA . MET A 1 90 ? -8.172 7.732 -10.258 1.00 54.78 90 MET A CA 1
ATOM 679 C C . MET A 1 90 ? -7.704 6.458 -10.959 1.00 54.78 90 MET A C 1
ATOM 681 O O . MET A 1 90 ? -8.457 5.486 -10.935 1.00 54.78 90 MET A O 1
ATOM 685 N N . LEU A 1 91 ? -6.565 6.516 -11.665 1.00 65.06 91 LEU A N 1
ATOM 686 C CA . LEU A 1 91 ? -6.185 5.553 -12.704 1.00 65.06 91 LEU A CA 1
ATOM 687 C C . LEU A 1 91 ? -6.436 4.118 -12.220 1.00 65.06 91 LEU A C 1
ATOM 689 O O . LEU A 1 91 ? -5.652 3.546 -11.461 1.00 65.06 91 LEU A O 1
ATOM 693 N N . THR A 1 92 ? -7.580 3.554 -12.605 1.00 71.75 92 THR A N 1
ATOM 694 C CA . THR A 1 92 ? -7.939 2.195 -12.216 1.00 71.75 92 THR A CA 1
ATOM 695 C C . THR A 1 92 ? -7.223 1.256 -13.158 1.00 71.75 92 THR A C 1
ATOM 697 O O . THR A 1 92 ? -6.985 1.581 -14.322 1.00 71.75 92 THR A O 1
ATOM 700 N N . TYR A 1 93 ? -6.887 0.066 -12.676 1.00 77.06 93 TYR A N 1
ATOM 701 C CA . TYR A 1 93 ? -6.229 -0.926 -13.515 1.00 77.06 93 TYR A CA 1
ATOM 702 C C . TYR A 1 93 ? -7.025 -1.199 -14.810 1.00 77.06 93 TYR A C 1
ATOM 704 O O . TYR A 1 93 ? -6.441 -1.298 -15.887 1.00 77.06 93 TYR A O 1
ATOM 712 N N . SER A 1 94 ? -8.359 -1.203 -14.733 1.00 78.31 94 SER A N 1
ATOM 713 C CA . SER A 1 94 ? -9.269 -1.333 -15.878 1.00 78.31 94 SER A CA 1
ATOM 714 C C . SER A 1 94 ? -9.269 -0.151 -16.856 1.00 78.31 94 SER A C 1
ATOM 716 O O . SER A 1 94 ? -9.605 -0.346 -18.020 1.00 78.31 94 SER A O 1
ATOM 718 N N . ALA A 1 95 ? -8.915 1.058 -16.410 1.00 80.81 95 ALA A N 1
ATOM 719 C CA . ALA A 1 95 ? -8.860 2.257 -17.253 1.00 80.81 95 ALA A CA 1
ATOM 720 C C . ALA A 1 95 ? -7.515 2.419 -17.987 1.00 80.81 95 ALA A C 1
ATOM 722 O O . ALA A 1 95 ? -7.390 3.252 -18.882 1.00 80.81 95 ALA A O 1
ATOM 723 N N . MET A 1 96 ? -6.504 1.628 -17.619 1.00 82.75 96 MET A N 1
ATOM 724 C CA . MET A 1 96 ? -5.186 1.659 -18.246 1.00 82.75 96 MET A CA 1
ATOM 725 C C . MET A 1 96 ? -5.197 1.032 -19.643 1.00 82.75 96 MET A C 1
ATOM 727 O O . MET A 1 96 ? -5.839 0.012 -19.893 1.00 82.75 96 MET A O 1
ATOM 731 N N . SER A 1 97 ? -4.386 1.588 -20.541 1.00 86.00 97 SER A N 1
ATOM 732 C CA . SER A 1 97 ? -4.062 0.949 -21.817 1.00 86.00 97 SER A CA 1
ATOM 733 C C . SER A 1 97 ? -3.332 -0.382 -21.603 1.00 86.00 97 SER A C 1
ATOM 735 O O . SER A 1 97 ? -2.637 -0.582 -20.604 1.00 86.00 97 SER A O 1
ATOM 737 N N . ALA A 1 98 ? -3.399 -1.283 -22.586 1.00 84.56 98 ALA A N 1
ATOM 738 C CA . ALA A 1 98 ? -2.693 -2.566 -22.528 1.00 84.56 98 ALA A CA 1
ATOM 739 C C . ALA A 1 98 ? -1.171 -2.410 -22.312 1.00 84.56 98 ALA A C 1
ATOM 741 O O . ALA A 1 98 ? -0.540 -3.248 -21.668 1.00 84.56 98 ALA A O 1
ATOM 742 N N . VAL A 1 99 ? -0.576 -1.319 -22.812 1.00 85.62 99 VAL A N 1
ATOM 743 C CA . VAL A 1 99 ? 0.848 -1.005 -22.616 1.00 85.62 99 VAL A CA 1
ATOM 744 C C . VAL A 1 99 ? 1.131 -0.639 -21.158 1.00 85.62 99 VAL A C 1
ATOM 746 O O . VAL A 1 99 ? 2.083 -1.158 -20.574 1.00 85.62 99 VAL A O 1
ATOM 749 N N . GLN A 1 100 ? 0.293 0.204 -20.550 1.00 85.00 100 GLN A N 1
ATOM 750 C CA . GLN A 1 100 ? 0.408 0.576 -19.136 1.00 85.00 100 GLN A CA 1
ATOM 751 C C . GLN A 1 100 ? 0.171 -0.634 -18.223 1.00 85.00 100 GLN A C 1
ATOM 753 O O . GLN A 1 100 ? 0.964 -0.866 -17.316 1.00 85.00 100 GLN A O 1
ATOM 758 N N . GLN A 1 101 ? -0.841 -1.463 -18.500 1.00 88.31 101 GLN A N 1
ATOM 759 C CA . GLN A 1 101 ? -1.099 -2.689 -17.733 1.00 88.31 101 GLN A CA 1
ATOM 760 C C . GLN A 1 101 ? 0.096 -3.651 -17.775 1.00 88.31 101 GLN A C 1
ATOM 762 O O . GLN A 1 101 ? 0.516 -4.154 -16.737 1.00 88.31 101 GLN A O 1
ATOM 767 N N . ASN A 1 102 ? 0.700 -3.851 -18.949 1.00 87.38 102 ASN A N 1
ATOM 768 C CA . ASN A 1 102 ? 1.890 -4.692 -19.091 1.00 87.38 102 ASN A CA 1
ATOM 769 C C . ASN A 1 102 ? 3.088 -4.119 -18.312 1.00 87.38 102 ASN A C 1
ATOM 771 O O . ASN A 1 102 ? 3.799 -4.863 -17.635 1.00 87.38 102 ASN A O 1
ATOM 775 N N . LYS A 1 103 ? 3.283 -2.791 -18.330 1.00 86.75 103 LYS A N 1
ATOM 776 C CA . LYS A 1 103 ? 4.290 -2.127 -17.483 1.00 86.75 103 LYS A CA 1
ATOM 777 C C . LYS A 1 103 ? 4.020 -2.378 -15.996 1.00 86.75 103 LYS A C 1
ATOM 779 O O . LYS A 1 103 ? 4.940 -2.772 -15.287 1.00 86.75 103 LYS A O 1
ATOM 784 N N . VAL A 1 104 ? 2.774 -2.227 -15.539 1.00 88.00 104 VAL A N 1
ATOM 785 C CA . VAL A 1 104 ? 2.361 -2.525 -14.155 1.00 88.00 104 VAL A CA 1
ATOM 786 C C . VAL A 1 104 ? 2.696 -3.969 -13.785 1.00 88.00 104 VAL A C 1
ATOM 788 O O . VAL A 1 104 ? 3.307 -4.202 -12.746 1.00 88.00 104 VAL A O 1
ATOM 791 N N . HIS A 1 105 ? 2.357 -4.943 -14.635 1.00 90.25 105 HIS A N 1
ATOM 792 C CA . HIS A 1 105 ? 2.652 -6.357 -14.374 1.00 90.25 105 HIS A CA 1
ATOM 793 C C . HIS A 1 105 ? 4.138 -6.618 -14.218 1.00 90.25 105 HIS A C 1
ATOM 795 O O . HIS A 1 105 ? 4.536 -7.302 -13.280 1.00 90.25 105 HIS A O 1
ATOM 801 N N . ARG A 1 106 ? 4.948 -6.069 -15.126 1.00 88.75 106 ARG A N 1
ATOM 802 C CA . ARG A 1 106 ? 6.401 -6.238 -15.107 1.00 88.75 106 ARG A CA 1
ATOM 803 C C . ARG A 1 106 ? 7.021 -5.589 -13.883 1.00 88.75 106 ARG A C 1
ATOM 805 O O . ARG A 1 106 ? 7.809 -6.238 -13.215 1.00 88.75 106 ARG A O 1
ATOM 812 N N . LEU A 1 107 ? 6.615 -4.368 -13.547 1.00 87.62 107 LEU A N 1
ATOM 813 C CA . LEU A 1 107 ? 7.116 -3.668 -12.365 1.00 87.62 107 LEU A CA 1
ATOM 814 C C . LEU A 1 107 ? 6.774 -4.422 -11.076 1.00 87.62 107 LEU A C 1
ATOM 816 O O . LEU A 1 107 ? 7.647 -4.638 -10.243 1.00 87.62 107 LEU A O 1
ATOM 820 N N . LEU A 1 108 ? 5.525 -4.873 -10.922 1.00 87.31 108 LEU A N 1
ATOM 821 C CA . LEU A 1 108 ? 5.109 -5.633 -9.740 1.00 87.31 108 LEU A CA 1
ATOM 822 C C . LEU A 1 108 ? 5.783 -7.011 -9.674 1.00 87.31 108 LEU A C 1
ATOM 824 O O . LEU A 1 108 ? 6.142 -7.458 -8.587 1.00 87.31 108 LEU A O 1
ATOM 828 N N . ALA A 1 109 ? 6.006 -7.666 -10.816 1.00 88.06 109 ALA A N 1
ATOM 829 C CA . ALA A 1 109 ? 6.771 -8.908 -10.888 1.00 88.06 109 ALA A CA 1
ATOM 830 C C . ALA A 1 109 ? 8.243 -8.704 -10.493 1.00 88.06 109 ALA A C 1
ATOM 832 O O . ALA A 1 109 ? 8.780 -9.510 -9.738 1.00 88.06 109 ALA A O 1
ATOM 833 N N . SER A 1 110 ? 8.880 -7.616 -10.934 1.00 85.19 110 SER A N 1
ATOM 834 C CA . SER A 1 110 ? 10.250 -7.275 -10.533 1.00 85.19 110 SER A CA 1
ATOM 835 C C . SER A 1 110 ? 10.347 -6.966 -9.035 1.00 85.19 110 SER A C 1
ATOM 837 O O . SER A 1 110 ? 11.308 -7.385 -8.396 1.00 85.19 110 SER A O 1
ATOM 839 N N . VAL A 1 111 ? 9.340 -6.303 -8.448 1.00 85.69 111 VAL A N 1
ATOM 840 C CA . VAL A 1 111 ? 9.262 -6.085 -6.989 1.00 85.69 111 VAL A CA 1
ATOM 841 C C . VAL A 1 111 ? 9.137 -7.415 -6.240 1.00 85.69 111 VAL A C 1
ATOM 843 O O . VAL A 1 111 ? 9.852 -7.622 -5.269 1.00 85.69 111 VAL A O 1
ATOM 846 N N . LEU A 1 112 ? 8.298 -8.341 -6.714 1.00 84.25 112 LEU A N 1
ATOM 847 C CA . LEU A 1 112 ? 8.164 -9.679 -6.117 1.00 84.25 112 LEU A CA 1
ATOM 848 C C . LEU A 1 112 ? 9.454 -10.501 -6.201 1.00 84.25 112 LEU A C 1
ATOM 850 O O . LEU A 1 112 ? 9.818 -11.192 -5.257 1.00 84.25 112 LEU A O 1
ATOM 854 N N . GLN A 1 113 ? 10.181 -10.408 -7.313 1.00 81.94 113 GLN A N 1
ATOM 855 C CA . GLN A 1 113 ? 11.476 -11.078 -7.451 1.00 81.94 113 GLN A CA 1
ATOM 856 C C . GLN A 1 113 ? 12.540 -10.472 -6.532 1.00 81.94 113 GLN A C 1
ATOM 858 O O . GLN A 1 113 ? 13.403 -11.195 -6.036 1.00 81.94 113 GLN A O 1
ATOM 863 N N . ALA A 1 114 ? 12.469 -9.164 -6.269 1.00 79.31 114 ALA A N 1
ATOM 864 C CA . ALA A 1 114 ? 13.350 -8.501 -5.315 1.00 79.31 114 ALA A CA 1
ATOM 865 C C . ALA A 1 114 ? 13.147 -9.010 -3.874 1.00 79.31 114 ALA A C 1
ATOM 867 O O . ALA A 1 114 ? 14.087 -8.969 -3.082 1.00 79.31 114 ALA A O 1
ATOM 868 N N . SER A 1 115 ? 11.978 -9.569 -3.542 1.00 70.31 115 SER A N 1
ATOM 869 C CA . SER A 1 115 ? 11.722 -10.223 -2.250 1.00 70.31 115 SER A CA 1
ATOM 870 C C . SER A 1 115 ? 12.590 -11.474 -2.020 1.00 70.31 115 SER A C 1
ATOM 872 O O . SER A 1 115 ? 12.762 -11.897 -0.881 1.00 70.31 115 SER A O 1
ATOM 874 N N . GLY A 1 116 ? 13.201 -12.044 -3.068 1.00 62.44 116 GLY A N 1
ATOM 875 C CA . GLY A 1 116 ? 14.176 -13.138 -2.957 1.00 62.44 116 GLY A CA 1
ATOM 876 C C . GLY A 1 116 ? 13.579 -14.533 -2.730 1.00 62.44 116 GLY A C 1
ATOM 877 O O . GLY A 1 116 ? 14.318 -15.516 -2.749 1.00 62.44 116 GLY A O 1
ATOM 878 N N . GLU A 1 117 ? 12.260 -14.639 -2.561 1.00 64.62 117 GLU A N 1
ATOM 879 C CA . GLU A 1 117 ? 11.526 -15.906 -2.598 1.00 64.62 117 GLU A CA 1
ATOM 880 C C . GLU A 1 117 ? 11.309 -16.339 -4.057 1.00 64.62 117 GLU A C 1
ATOM 882 O O . GLU A 1 117 ? 11.057 -15.501 -4.933 1.00 64.62 117 GLU A O 1
ATOM 887 N N . ASP A 1 118 ? 11.379 -17.649 -4.333 1.00 68.88 118 ASP A N 1
ATOM 888 C CA . ASP A 1 118 ? 11.006 -18.204 -5.639 1.00 68.88 118 ASP A CA 1
ATOM 889 C C . ASP A 1 118 ? 9.492 -18.035 -5.840 1.00 68.88 118 ASP A C 1
ATOM 891 O O . ASP A 1 118 ? 8.666 -18.910 -5.567 1.00 68.88 118 ASP A O 1
ATOM 895 N N . SER A 1 119 ? 9.132 -16.836 -6.297 1.00 68.31 119 SER A N 1
ATOM 896 C CA . SER A 1 119 ? 7.761 -16.351 -6.436 1.00 68.31 119 SER A CA 1
ATOM 897 C C . SER A 1 119 ? 6.919 -17.231 -7.366 1.00 68.31 119 SER A C 1
ATOM 899 O O . SER A 1 119 ? 5.689 -17.186 -7.308 1.00 68.31 119 SER A O 1
ATOM 901 N N . LEU A 1 120 ? 7.562 -18.030 -8.229 1.00 68.94 120 LEU A N 1
ATOM 902 C CA . LEU A 1 120 ? 6.895 -18.999 -9.098 1.00 68.94 120 LEU A CA 1
ATOM 903 C C . LEU A 1 120 ? 6.589 -20.310 -8.368 1.00 68.94 120 LEU A C 1
ATOM 905 O O . LEU A 1 120 ? 5.502 -20.856 -8.563 1.00 68.94 120 LEU A O 1
ATOM 909 N N . ALA A 1 121 ? 7.499 -20.793 -7.519 1.00 72.75 121 ALA A N 1
ATOM 910 C CA . ALA A 1 121 ? 7.289 -22.000 -6.721 1.00 72.75 121 ALA A CA 1
ATOM 911 C C . ALA A 1 121 ? 6.170 -21.818 -5.677 1.00 72.75 121 ALA A C 1
ATOM 913 O O . ALA A 1 121 ? 5.375 -22.730 -5.456 1.00 72.75 121 ALA A O 1
ATOM 914 N N . GLU A 1 122 ? 6.047 -20.621 -5.095 1.00 78.62 122 GLU A N 1
ATOM 915 C CA . GLU A 1 122 ? 5.052 -20.312 -4.054 1.00 78.62 122 GLU A CA 1
ATOM 916 C C . GLU A 1 122 ? 3.822 -19.536 -4.559 1.00 78.62 122 GLU A C 1
ATOM 918 O O . GLU A 1 122 ? 3.018 -19.014 -3.774 1.00 78.62 122 GLU A O 1
ATOM 923 N N . TRP A 1 123 ? 3.626 -19.487 -5.881 1.00 83.75 123 TRP A N 1
ATOM 924 C CA . TRP A 1 123 ? 2.619 -18.634 -6.514 1.00 83.75 123 TRP A CA 1
ATOM 925 C C . TRP A 1 123 ? 1.196 -18.844 -5.980 1.00 83.75 123 TRP A C 1
ATOM 927 O O . TRP A 1 123 ? 0.455 -17.877 -5.827 1.00 83.75 123 TRP A O 1
ATOM 937 N N . SER A 1 124 ? 0.784 -20.075 -5.660 1.00 80.94 124 SER A N 1
ATOM 938 C CA . SER A 1 124 ? -0.568 -20.345 -5.140 1.00 80.94 124 SER A CA 1
ATOM 939 C C . SER A 1 124 ? -0.845 -19.626 -3.816 1.00 80.94 124 SER A C 1
ATOM 941 O O . SER A 1 124 ? -1.929 -19.073 -3.618 1.00 80.94 124 SER A O 1
ATOM 943 N N . THR A 1 125 ? 0.145 -19.600 -2.924 1.00 81.94 125 THR A N 1
ATOM 944 C CA . THR A 1 125 ? 0.054 -18.950 -1.612 1.00 81.94 125 THR A CA 1
ATOM 945 C C . THR A 1 125 ? 0.152 -17.437 -1.764 1.00 81.94 125 THR A C 1
ATOM 947 O O . THR A 1 125 ? -0.656 -16.698 -1.193 1.00 81.94 125 THR A O 1
ATOM 950 N N . LEU A 1 126 ? 1.099 -16.977 -2.584 1.00 82.56 126 LEU A N 1
ATOM 951 C CA . LEU A 1 126 ? 1.305 -15.565 -2.883 1.00 82.56 126 LEU A CA 1
ATOM 952 C C . LEU A 1 126 ? 0.060 -14.945 -3.531 1.00 82.56 126 LEU A C 1
ATOM 954 O O . LEU A 1 126 ? -0.427 -13.912 -3.079 1.00 82.56 126 LEU A O 1
ATOM 958 N N . ARG A 1 127 ? -0.533 -15.624 -4.516 1.00 84.56 127 ARG A N 1
ATOM 959 C CA . ARG A 1 127 ? -1.754 -15.198 -5.208 1.00 84.56 127 ARG A CA 1
ATOM 960 C C . ARG A 1 127 ? -2.910 -14.947 -4.245 1.00 84.56 127 ARG A C 1
ATOM 962 O O . ARG A 1 127 ? -3.576 -13.922 -4.361 1.00 84.56 127 ARG A O 1
ATOM 969 N N . SER A 1 128 ? -3.141 -15.843 -3.282 1.00 84.00 128 SER A N 1
ATOM 970 C CA . SER A 1 128 ? -4.202 -15.652 -2.284 1.00 84.00 128 SER A CA 1
ATOM 971 C C . SER A 1 128 ? -3.962 -14.411 -1.419 1.00 84.00 128 SER A C 1
ATOM 973 O O . SER A 1 128 ? -4.921 -13.733 -1.049 1.00 84.00 128 SER A O 1
ATOM 975 N N . ARG A 1 129 ? -2.701 -14.103 -1.093 1.00 81.62 129 ARG A N 1
ATOM 976 C CA . ARG A 1 129 ? -2.337 -12.913 -0.310 1.00 81.62 129 ARG A CA 1
ATOM 977 C C . ARG A 1 129 ? -2.495 -11.635 -1.133 1.00 81.62 129 ARG A C 1
ATOM 979 O O . ARG A 1 129 ? -3.073 -10.674 -0.641 1.00 81.62 129 ARG A O 1
ATOM 986 N N . LEU A 1 130 ? -2.065 -11.645 -2.393 1.00 83.81 130 LEU A N 1
ATOM 987 C CA . LEU A 1 130 ? -2.227 -10.517 -3.315 1.00 83.81 130 LEU A CA 1
ATOM 988 C C . LEU A 1 130 ? -3.708 -10.215 -3.601 1.00 83.81 130 LEU A C 1
ATOM 990 O O . LEU A 1 130 ? -4.111 -9.053 -3.603 1.00 83.81 130 LEU A O 1
ATOM 994 N N . ALA A 1 131 ? -4.543 -11.247 -3.751 1.00 84.56 131 ALA A N 1
ATOM 995 C CA . ALA A 1 131 ? -5.991 -11.085 -3.879 1.00 84.56 131 ALA A CA 1
ATOM 996 C C . ALA A 1 131 ? -6.611 -10.436 -2.626 1.00 84.56 131 ALA A C 1
ATOM 998 O O . ALA A 1 131 ? -7.442 -9.536 -2.740 1.00 84.56 131 ALA A O 1
ATOM 999 N N . ALA A 1 132 ? -6.165 -10.826 -1.424 1.00 80.00 132 ALA A N 1
ATOM 1000 C CA . ALA A 1 132 ? -6.613 -10.215 -0.169 1.00 80.00 132 ALA A CA 1
ATOM 1001 C C . ALA A 1 132 ? -6.213 -8.730 -0.035 1.00 80.00 132 ALA A C 1
ATOM 1003 O O . ALA A 1 132 ? -6.868 -7.987 0.693 1.00 80.00 132 ALA A O 1
ATOM 1004 N N . LEU A 1 133 ? -5.184 -8.284 -0.764 1.00 75.12 133 LEU A N 1
ATOM 1005 C CA . LEU A 1 133 ? -4.755 -6.882 -0.867 1.00 75.12 133 LEU A CA 1
ATOM 1006 C C . LEU A 1 133 ? -5.545 -6.082 -1.925 1.00 75.12 133 LEU A C 1
ATOM 1008 O O . LEU A 1 133 ? -5.191 -4.945 -2.247 1.00 75.12 133 LEU A O 1
ATOM 1012 N N . GLY A 1 134 ? -6.614 -6.663 -2.479 1.00 77.94 134 GLY A N 1
ATOM 1013 C CA . GLY A 1 134 ? -7.486 -6.004 -3.450 1.00 77.94 134 GLY A CA 1
ATOM 1014 C C . GLY A 1 134 ? -6.868 -5.895 -4.843 1.00 77.94 134 GLY A C 1
ATOM 1015 O O . GLY A 1 134 ? -7.102 -4.905 -5.536 1.00 77.94 134 GLY A O 1
ATOM 1016 N N . MET A 1 135 ? -6.031 -6.860 -5.240 1.00 83.94 135 MET A N 1
ATOM 1017 C CA . MET A 1 135 ? -5.577 -6.987 -6.628 1.00 83.94 135 MET A CA 1
ATOM 1018 C C . MET A 1 135 ? -6.593 -7.779 -7.449 1.00 83.94 135 MET A C 1
ATOM 1020 O O . MET A 1 135 ? -7.026 -8.859 -7.049 1.00 83.94 135 MET A O 1
ATOM 1024 N N . GLU A 1 136 ? -6.960 -7.237 -8.607 1.00 86.31 136 GLU A N 1
ATOM 1025 C CA . GLU A 1 136 ? -7.891 -7.872 -9.537 1.00 86.31 136 GLU A CA 1
ATOM 1026 C C . GLU A 1 136 ? -7.277 -9.111 -10.199 1.00 86.31 136 GLU A C 1
ATOM 1028 O O . GLU A 1 136 ? -6.075 -9.181 -10.459 1.00 86.31 136 GLU A O 1
ATOM 1033 N N . GLU A 1 137 ? -8.126 -10.075 -10.553 1.00 83.38 137 GLU A N 1
ATOM 1034 C CA . GLU A 1 137 ? -7.709 -11.343 -11.158 1.00 83.38 137 GLU A CA 1
ATOM 1035 C C . GLU A 1 137 ? -6.919 -11.152 -12.466 1.00 83.38 137 GLU A C 1
ATOM 1037 O O . GLU A 1 137 ? -5.905 -11.815 -12.686 1.00 83.38 137 GLU A O 1
ATOM 1042 N N . ALA A 1 138 ? -7.318 -10.189 -13.301 1.00 84.94 138 ALA A N 1
ATOM 1043 C CA . ALA A 1 138 ? -6.604 -9.858 -14.534 1.00 84.94 138 ALA A CA 1
ATOM 1044 C C . ALA A 1 1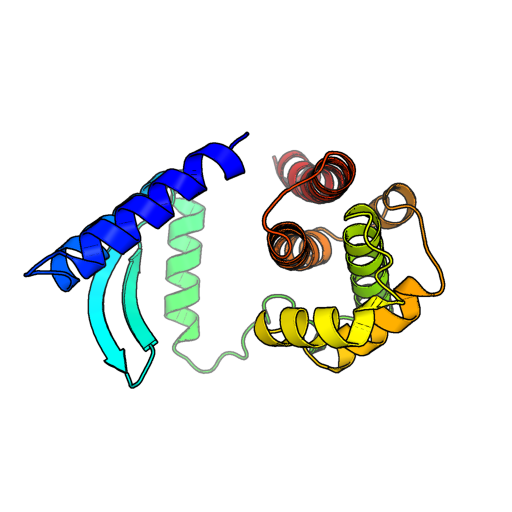38 ? -5.177 -9.339 -14.267 1.00 84.94 138 ALA A C 1
ATOM 1046 O O . ALA A 1 138 ? -4.245 -9.659 -15.006 1.00 84.94 138 ALA A O 1
ATOM 1047 N N . MET A 1 139 ? -4.985 -8.581 -13.184 1.00 86.81 139 MET A N 1
ATOM 1048 C CA . MET A 1 139 ? -3.665 -8.112 -12.764 1.00 86.81 139 MET A CA 1
ATOM 1049 C C . MET A 1 139 ? -2.805 -9.273 -12.257 1.00 86.81 139 MET A C 1
ATOM 1051 O O . MET A 1 139 ? -1.638 -9.374 -12.628 1.00 86.81 139 MET A O 1
ATOM 1055 N N . LEU A 1 140 ? -3.383 -10.181 -11.464 1.00 88.44 140 LEU A N 1
ATOM 1056 C CA . LEU A 1 140 ? -2.681 -11.359 -10.944 1.00 88.44 140 LEU A CA 1
ATOM 1057 C C . LEU A 1 140 ? -2.160 -12.261 -12.071 1.00 88.44 140 LEU A C 1
ATOM 1059 O O . LEU A 1 140 ? -1.015 -12.708 -12.024 1.00 88.44 140 LEU A O 1
ATOM 1063 N N . GLN A 1 141 ? -2.965 -12.497 -13.109 1.00 87.31 141 GLN A N 1
ATOM 1064 C CA . GLN A 1 141 ? -2.550 -13.286 -14.277 1.00 87.31 141 GLN A CA 1
ATOM 1065 C C . GLN A 1 141 ? -1.428 -12.612 -15.074 1.00 87.31 141 GLN A C 1
ATOM 1067 O O . GLN A 1 141 ? -0.494 -13.276 -15.538 1.00 87.31 141 GLN A O 1
ATOM 1072 N N . GLY A 1 142 ? -1.495 -11.287 -15.201 1.00 86.25 142 GLY A N 1
ATOM 1073 C CA . GLY A 1 142 ? -0.445 -10.493 -15.822 1.00 86.25 142 GLY A CA 1
ATOM 1074 C C . GLY A 1 142 ? 0.877 -10.579 -15.064 1.00 86.25 142 GLY A C 1
ATOM 1075 O O . GLY A 1 142 ? 1.911 -10.877 -15.661 1.00 86.25 142 GLY A O 1
ATOM 1076 N N . ILE A 1 143 ? 0.836 -10.425 -13.737 1.00 87.75 143 ILE A N 1
ATOM 1077 C CA . ILE A 1 143 ? 2.006 -10.581 -12.859 1.00 87.75 143 ILE A CA 1
ATOM 1078 C C . ILE A 1 143 ? 2.595 -11.989 -12.995 1.00 87.75 143 ILE A C 1
ATOM 1080 O O . ILE A 1 143 ? 3.797 -12.125 -13.203 1.00 87.75 143 ILE A O 1
ATOM 1084 N N . GLN A 1 144 ? 1.766 -13.039 -12.962 1.00 88.44 144 GLN A N 1
ATOM 1085 C CA . GLN A 1 144 ? 2.236 -14.419 -13.139 1.00 88.44 144 GLN A CA 1
ATOM 1086 C C . GLN A 1 144 ? 2.981 -14.610 -14.465 1.00 88.44 144 GLN A C 1
ATOM 1088 O O . GLN A 1 144 ? 3.984 -15.320 -14.535 1.00 88.44 144 GLN A O 1
ATOM 1093 N N . SER A 1 145 ? 2.475 -13.993 -15.532 1.00 86.94 145 SER A N 1
ATOM 1094 C CA . SER A 1 145 ? 3.086 -14.065 -16.857 1.00 86.94 145 SER A CA 1
ATOM 1095 C C . SER A 1 145 ? 4.399 -13.285 -16.909 1.00 86.94 145 SER A C 1
ATOM 1097 O O . SER A 1 145 ? 5.373 -13.772 -17.478 1.00 86.94 145 SER A O 1
ATOM 1099 N N . ALA A 1 146 ? 4.456 -12.119 -16.264 1.00 86.62 146 ALA A N 1
ATOM 1100 C CA . ALA A 1 146 ? 5.660 -11.304 -16.167 1.00 86.62 146 ALA A CA 1
ATOM 1101 C C . ALA A 1 146 ? 6.753 -11.955 -15.300 1.00 86.62 146 ALA A C 1
ATOM 1103 O O . ALA A 1 146 ? 7.929 -11.856 -15.636 1.00 86.62 146 ALA A O 1
ATOM 1104 N N . LEU A 1 147 ? 6.390 -12.708 -14.256 1.00 84.69 147 LEU A N 1
ATOM 1105 C CA . LEU A 1 147 ? 7.349 -13.464 -13.440 1.00 84.69 147 LEU A CA 1
ATOM 1106 C C . LEU A 1 147 ? 8.125 -14.514 -14.250 1.00 84.69 147 LEU A C 1
ATOM 1108 O O . LEU A 1 147 ? 9.274 -14.801 -13.925 1.00 84.69 147 LEU A O 1
ATOM 1112 N N . LYS A 1 148 ? 7.531 -15.061 -15.321 1.00 83.94 148 LYS A N 1
ATOM 1113 C CA . LYS A 1 148 ? 8.196 -16.018 -16.224 1.00 83.94 148 LYS A CA 1
ATOM 1114 C C . LYS A 1 148 ? 9.251 -15.368 -17.125 1.00 83.94 148 LYS A C 1
ATOM 1116 O O . LYS A 1 148 ? 10.103 -16.076 -17.653 1.00 83.94 148 LYS A O 1
ATOM 1121 N N . ALA A 1 149 ? 9.183 -14.053 -17.325 1.00 81.25 149 ALA A N 1
ATOM 1122 C CA . ALA A 1 149 ? 10.107 -13.287 -18.157 1.00 81.25 149 ALA A CA 1
ATOM 1123 C C . ALA A 1 149 ? 10.623 -12.060 -17.378 1.00 81.25 149 ALA A C 1
ATOM 1125 O O . ALA A 1 149 ? 10.165 -10.941 -17.631 1.00 81.25 149 ALA A O 1
ATOM 1126 N N . PRO A 1 150 ? 11.561 -12.267 -16.428 1.00 76.19 150 PRO A N 1
ATOM 1127 C CA . PRO A 1 150 ? 12.121 -11.208 -15.593 1.00 76.19 150 PRO A CA 1
ATOM 1128 C C . PRO A 1 150 ? 12.687 -10.059 -16.427 1.00 76.19 150 PRO A C 1
ATOM 1130 O O . PRO A 1 150 ? 13.401 -10.285 -17.405 1.00 76.19 150 PRO A O 1
ATOM 1133 N N . MET A 1 151 ? 12.423 -8.824 -16.007 1.00 79.25 151 MET A N 1
ATOM 1134 C CA . MET A 1 151 ? 13.035 -7.631 -16.587 1.00 79.25 151 MET A CA 1
ATOM 1135 C C . MET A 1 151 ? 13.613 -6.767 -15.461 1.00 79.25 151 MET A C 1
ATOM 1137 O O . MET A 1 151 ? 12.949 -6.597 -14.433 1.00 79.25 151 MET A O 1
ATOM 1141 N N . PRO A 1 152 ? 14.839 -6.235 -15.613 1.00 78.12 152 PRO A N 1
ATOM 1142 C CA . PRO A 1 152 ? 15.430 -5.378 -14.596 1.00 78.12 152 PRO A CA 1
ATOM 1143 C C . PRO A 1 152 ? 14.597 -4.109 -14.403 1.00 78.12 152 PRO A C 1
ATOM 1145 O O . PRO A 1 152 ? 14.116 -3.507 -15.365 1.00 78.12 152 PRO A O 1
ATOM 1148 N N . MET A 1 153 ? 14.453 -3.713 -13.137 1.00 80.31 153 MET A N 1
ATOM 1149 C CA . MET A 1 153 ? 13.627 -2.582 -12.713 1.00 80.31 153 MET A CA 1
ATOM 1150 C C . MET A 1 153 ? 14.050 -1.270 -13.383 1.00 80.31 153 MET A C 1
ATOM 1152 O O . MET A 1 153 ? 13.193 -0.491 -13.788 1.00 80.31 153 MET A O 1
ATOM 1156 N N . ASP A 1 154 ? 15.355 -1.061 -13.568 1.00 78.50 154 ASP A N 1
ATOM 1157 C CA . ASP A 1 154 ? 15.905 0.166 -14.154 1.00 78.50 154 ASP A CA 1
ATOM 1158 C C . ASP A 1 154 ? 15.341 0.441 -15.557 1.00 78.50 154 ASP A C 1
ATOM 1160 O O . ASP A 1 154 ? 14.926 1.559 -15.853 1.00 78.50 154 ASP A O 1
ATOM 1164 N N . LEU A 1 155 ? 15.199 -0.601 -16.386 1.00 79.44 155 LEU A N 1
ATOM 1165 C CA . LEU A 1 155 ? 14.643 -0.480 -17.741 1.00 79.44 155 LEU A CA 1
ATOM 1166 C C . LEU A 1 155 ? 13.136 -0.201 -17.748 1.00 79.44 155 LEU A C 1
ATOM 1168 O O . LEU A 1 155 ? 12.606 0.375 -18.696 1.00 79.44 155 LEU A O 1
ATOM 1172 N N . LEU A 1 156 ? 12.424 -0.633 -16.708 1.00 80.88 156 LEU A N 1
ATOM 1173 C CA . LEU A 1 156 ? 10.982 -0.416 -16.588 1.00 80.88 156 LEU A CA 1
ATOM 1174 C C . LEU A 1 156 ? 10.654 1.001 -16.100 1.00 80.88 156 LEU A C 1
ATOM 1176 O O . LEU A 1 156 ? 9.553 1.498 -16.344 1.00 80.88 156 LEU A O 1
ATOM 1180 N N . VAL A 1 157 ? 11.606 1.640 -15.419 1.00 82.25 157 VAL A N 1
ATOM 1181 C CA . VAL A 1 157 ? 11.458 2.949 -14.778 1.00 82.25 157 VAL A CA 1
ATOM 1182 C C . VAL A 1 157 ? 11.772 4.113 -15.731 1.00 82.25 157 VAL A C 1
ATOM 1184 O O . VAL A 1 157 ? 11.153 5.166 -15.605 1.00 82.25 157 VAL A O 1
ATOM 1187 N N . GLU A 1 158 ? 12.645 3.928 -16.730 1.00 75.94 158 GLU A N 1
ATOM 1188 C CA . GLU A 1 158 ? 13.106 4.991 -17.652 1.00 75.94 158 GLU A CA 1
ATOM 1189 C C . GLU A 1 158 ? 11.999 5.724 -18.436 1.00 75.94 158 GLU A C 1
ATOM 1191 O O . GLU A 1 158 ? 12.212 6.841 -18.903 1.00 75.94 158 GLU A O 1
ATOM 1196 N N . GLN A 1 159 ? 10.812 5.131 -18.590 1.00 71.38 159 GLN A N 1
ATOM 1197 C CA . GLN A 1 159 ? 9.672 5.737 -19.299 1.00 71.38 159 GLN A CA 1
ATOM 1198 C C . GLN A 1 159 ? 8.354 5.480 -18.565 1.00 71.38 159 GLN A C 1
ATOM 1200 O O . GLN A 1 159 ? 7.322 5.161 -19.177 1.00 71.38 159 GLN A O 1
ATOM 1205 N N . LEU A 1 160 ? 8.403 5.512 -17.235 1.00 81.38 160 LEU A N 1
ATOM 1206 C CA . LEU A 1 160 ? 7.228 5.298 -16.411 1.00 81.38 160 LEU A CA 1
ATOM 1207 C C . LEU A 1 160 ? 6.467 6.611 -16.228 1.00 81.38 160 LEU A C 1
ATOM 1209 O O . LEU A 1 160 ? 6.998 7.597 -15.726 1.00 81.38 160 LEU A O 1
ATOM 1213 N N . GLU A 1 161 ? 5.204 6.608 -16.639 1.00 83.19 161 GLU A N 1
ATOM 1214 C CA . GLU A 1 161 ? 4.305 7.732 -16.399 1.00 83.19 161 GLU A CA 1
ATOM 1215 C C . GLU A 1 161 ? 4.069 7.894 -14.888 1.00 83.19 161 GLU A C 1
ATOM 1217 O O . GLU A 1 161 ? 3.852 6.886 -14.207 1.00 83.19 161 GLU A O 1
ATOM 1222 N N . PRO A 1 162 ? 4.057 9.122 -14.343 1.00 78.88 162 PRO A N 1
ATOM 1223 C CA . PRO A 1 162 ? 3.962 9.327 -12.899 1.00 78.88 162 PRO A CA 1
ATOM 1224 C C . PRO A 1 162 ? 2.695 8.756 -12.259 1.00 78.88 162 PRO A C 1
ATOM 1226 O O . PRO A 1 162 ? 2.741 8.252 -11.142 1.00 78.88 162 PRO A O 1
ATOM 1229 N N . ASP A 1 163 ? 1.567 8.786 -12.965 1.00 79.25 163 ASP A N 1
ATOM 1230 C CA . ASP A 1 163 ? 0.301 8.287 -12.422 1.00 79.25 163 ASP A CA 1
ATOM 1231 C C . ASP A 1 163 ? 0.305 6.747 -12.360 1.00 79.25 163 ASP A C 1
ATOM 1233 O O . ASP A 1 163 ? -0.168 6.146 -11.393 1.00 79.25 163 ASP A O 1
ATOM 1237 N N . VAL A 1 164 ? 0.959 6.099 -13.333 1.00 83.44 164 VAL A N 1
ATOM 1238 C CA . VAL A 1 164 ? 1.244 4.657 -13.300 1.00 83.44 164 VAL A CA 1
ATOM 1239 C C . VAL A 1 164 ? 2.267 4.344 -12.204 1.00 83.44 164 VAL A C 1
ATOM 1241 O O . VAL A 1 164 ? 2.105 3.357 -11.491 1.00 83.44 164 VAL A O 1
ATOM 1244 N N . ALA A 1 165 ? 3.287 5.186 -12.011 1.00 84.38 165 ALA A N 1
ATOM 1245 C CA . ALA A 1 165 ? 4.263 5.031 -10.934 1.00 84.38 165 ALA A CA 1
ATOM 1246 C C . ALA A 1 165 ? 3.606 5.109 -9.551 1.00 84.38 165 ALA A C 1
ATOM 1248 O O . ALA A 1 165 ? 3.890 4.267 -8.703 1.00 84.38 165 ALA A O 1
ATOM 1249 N N . ALA A 1 166 ? 2.686 6.052 -9.335 1.00 82.69 166 ALA A N 1
ATOM 1250 C CA . ALA A 1 166 ? 1.949 6.195 -8.081 1.00 82.69 166 ALA A CA 1
ATOM 1251 C C . ALA A 1 166 ? 1.062 4.969 -7.819 1.00 82.69 166 ALA A C 1
ATOM 1253 O O . ALA A 1 166 ? 1.060 4.415 -6.714 1.00 82.69 166 ALA A O 1
ATOM 1254 N N . PHE A 1 167 ? 0.367 4.495 -8.859 1.00 85.06 167 PHE A N 1
ATOM 1255 C CA . PHE A 1 167 ? -0.427 3.271 -8.798 1.00 85.06 167 PHE A CA 1
ATOM 1256 C C . PHE A 1 167 ? 0.431 2.052 -8.425 1.00 85.06 167 PHE A C 1
ATOM 1258 O O . PHE A 1 167 ? 0.108 1.314 -7.490 1.00 85.06 167 PHE A O 1
ATOM 1265 N N . VAL A 1 168 ? 1.546 1.849 -9.132 1.00 86.69 168 VAL A N 1
ATOM 1266 C CA . VAL A 1 168 ? 2.461 0.724 -8.905 1.00 86.69 168 VAL A CA 1
ATOM 1267 C C . VAL A 1 168 ? 3.112 0.826 -7.535 1.00 86.69 168 VAL A C 1
ATOM 1269 O O . VAL A 1 168 ? 3.161 -0.182 -6.844 1.00 86.69 168 VAL A O 1
ATOM 1272 N N . LEU A 1 169 ? 3.555 2.009 -7.102 1.00 85.06 169 LEU A N 1
ATOM 1273 C CA . LEU A 1 169 ? 4.188 2.210 -5.798 1.00 85.06 169 LEU A CA 1
ATOM 1274 C C . LEU A 1 169 ? 3.244 1.829 -4.655 1.00 85.06 169 LEU A C 1
ATOM 1276 O O . LEU A 1 169 ? 3.647 1.099 -3.753 1.00 85.06 169 LEU A O 1
ATOM 1280 N N . SER A 1 170 ? 1.974 2.240 -4.720 1.00 83.38 170 SER A N 1
ATOM 1281 C CA . SER A 1 170 ? 0.964 1.844 -3.731 1.00 83.38 170 SER A CA 1
ATOM 1282 C C . SER A 1 170 ? 0.849 0.318 -3.618 1.00 83.38 170 SER A C 1
ATOM 1284 O O . SER A 1 170 ? 0.824 -0.244 -2.520 1.00 83.38 170 SER A O 1
ATOM 1286 N N . LYS A 1 171 ? 0.832 -0.391 -4.751 1.00 84.69 171 LYS A N 1
ATOM 1287 C CA . LYS A 1 171 ? 0.760 -1.859 -4.774 1.00 84.69 171 LYS A CA 1
ATOM 1288 C C . LYS A 1 171 ? 2.088 -2.514 -4.373 1.00 84.69 171 LYS A C 1
ATOM 1290 O O . LYS A 1 171 ? 2.064 -3.492 -3.635 1.00 84.69 171 LYS A O 1
ATOM 1295 N N . ALA A 1 172 ? 3.223 -1.951 -4.771 1.00 84.88 172 ALA A N 1
ATOM 1296 C CA . ALA A 1 172 ? 4.565 -2.427 -4.450 1.00 84.88 172 ALA A CA 1
ATOM 1297 C C . ALA A 1 172 ? 4.870 -2.328 -2.950 1.00 84.88 172 ALA A C 1
ATOM 1299 O O . ALA A 1 172 ? 5.415 -3.267 -2.381 1.00 84.88 172 ALA A O 1
ATOM 1300 N N . ILE A 1 173 ? 4.449 -1.247 -2.283 1.00 81.38 173 ILE A N 1
ATOM 1301 C CA . ILE A 1 173 ? 4.549 -1.119 -0.822 1.00 81.38 173 ILE A CA 1
ATOM 1302 C C . ILE A 1 173 ? 3.751 -2.231 -0.138 1.00 81.38 173 ILE A C 1
ATOM 1304 O O . ILE A 1 173 ? 4.239 -2.857 0.797 1.00 81.38 173 ILE A O 1
ATOM 1308 N N . ASN A 1 174 ? 2.535 -2.512 -0.616 1.00 80.06 174 ASN A N 1
ATOM 1309 C CA . ASN A 1 174 ? 1.727 -3.598 -0.064 1.00 80.06 174 ASN A CA 1
ATOM 1310 C C . ASN A 1 174 ? 2.391 -4.969 -0.259 1.00 80.06 174 ASN A C 1
ATOM 1312 O O . ASN A 1 174 ? 2.317 -5.797 0.645 1.00 80.06 174 ASN A O 1
ATOM 1316 N N . ILE A 1 175 ? 3.061 -5.188 -1.396 1.00 81.69 175 ILE A N 1
ATOM 1317 C CA . ILE A 1 175 ? 3.831 -6.407 -1.680 1.00 81.69 175 ILE A CA 1
ATOM 1318 C C . ILE A 1 175 ? 5.022 -6.549 -0.725 1.00 81.69 175 ILE A C 1
ATOM 1320 O O . ILE A 1 175 ? 5.109 -7.556 -0.029 1.00 81.69 175 ILE A O 1
ATOM 1324 N N . ALA A 1 176 ? 5.874 -5.527 -0.621 1.00 80.88 176 ALA A N 1
ATOM 1325 C CA . ALA A 1 176 ? 7.067 -5.529 0.237 1.00 80.88 176 ALA A CA 1
ATOM 1326 C C . ALA A 1 176 ? 6.743 -5.589 1.747 1.00 80.88 176 ALA A C 1
ATOM 1328 O O . ALA A 1 176 ? 7.621 -5.630 2.603 1.00 80.88 176 ALA A O 1
ATOM 1329 N N . LEU A 1 177 ? 5.461 -5.526 2.115 1.00 76.12 177 LEU A N 1
ATOM 1330 C CA . LEU A 1 177 ? 4.996 -5.670 3.491 1.00 76.12 177 LEU A CA 1
ATOM 1331 C C . LEU A 1 177 ? 4.342 -7.035 3.771 1.00 76.12 177 LEU A C 1
ATOM 1333 O O . LEU A 1 177 ? 3.946 -7.269 4.919 1.00 76.12 177 LEU A O 1
ATOM 1337 N N . ILE A 1 178 ? 4.254 -7.939 2.782 1.00 76.19 178 ILE A N 1
ATOM 1338 C CA . ILE A 1 178 ? 3.643 -9.277 2.911 1.00 76.19 178 ILE A CA 1
ATOM 1339 C C . ILE A 1 178 ? 4.433 -10.164 3.875 1.00 76.19 178 ILE A C 1
ATOM 1341 O O . ILE A 1 178 ? 3.894 -10.612 4.893 1.00 76.19 178 ILE A O 1
ATOM 1345 N N . ASP A 1 179 ? 5.701 -10.413 3.548 1.00 70.12 179 ASP A N 1
ATOM 1346 C CA . ASP A 1 179 ? 6.688 -11.134 4.372 1.00 70.12 179 ASP A CA 1
ATOM 1347 C C . ASP A 1 179 ? 7.084 -10.324 5.609 1.00 70.12 179 ASP A C 1
ATOM 1349 O O . ASP A 1 179 ? 7.700 -10.800 6.573 1.00 70.12 179 ASP A O 1
ATOM 1353 N N . ARG A 1 180 ? 6.586 -9.084 5.622 1.00 65.38 180 ARG A N 1
ATOM 1354 C CA . ARG A 1 180 ? 6.614 -8.221 6.753 1.00 65.38 180 ARG A CA 1
ATOM 1355 C C . ARG A 1 180 ? 8.096 -7.804 6.997 1.00 65.38 180 ARG A C 1
ATOM 1357 O O . ARG A 1 180 ? 8.458 -7.477 8.125 1.00 65.38 180 ARG A O 1
ATOM 1364 N N . GLN A 1 181 ? 8.955 -7.749 5.988 1.00 69.75 181 GLN A N 1
ATOM 1365 C CA . GLN A 1 181 ? 10.292 -7.163 6.078 1.00 69.75 181 GLN A CA 1
ATOM 1366 C C . GLN A 1 181 ? 10.623 -6.521 4.736 1.00 69.75 181 GLN A C 1
ATOM 1368 O O . GLN A 1 181 ? 10.365 -7.109 3.713 1.00 69.75 181 GLN A O 1
ATOM 1373 N N . ILE A 1 182 ? 11.195 -5.315 4.739 1.00 76.06 182 ILE A N 1
ATOM 1374 C CA . ILE A 1 182 ? 11.689 -4.726 3.488 1.00 76.06 182 ILE A CA 1
ATOM 1375 C C . ILE A 1 182 ? 13.180 -5.019 3.425 1.00 76.06 182 ILE A C 1
ATOM 1377 O O . ILE A 1 182 ? 13.948 -4.499 4.249 1.00 76.06 182 ILE A O 1
ATOM 1381 N N . ASN A 1 183 ? 13.573 -5.874 2.491 1.00 79.81 183 ASN A N 1
ATOM 1382 C CA . ASN A 1 183 ? 14.965 -6.200 2.225 1.00 79.81 183 ASN A CA 1
ATOM 1383 C C . ASN A 1 183 ? 15.638 -5.107 1.361 1.00 79.81 183 ASN A C 1
ATOM 1385 O O . ASN A 1 183 ? 15.005 -4.150 0.909 1.00 79.81 183 ASN A O 1
ATOM 1389 N N . GLN A 1 184 ? 16.953 -5.207 1.148 1.00 79.69 184 GLN A N 1
ATOM 1390 C CA . GLN A 1 184 ? 17.703 -4.182 0.407 1.00 79.69 184 GLN A CA 1
ATOM 1391 C C . GLN A 1 184 ? 17.287 -4.075 -1.070 1.00 79.69 184 GLN A C 1
ATOM 1393 O O . GLN A 1 184 ? 17.298 -2.978 -1.632 1.00 79.69 184 GLN A O 1
ATOM 1398 N N . ALA A 1 185 ? 16.929 -5.190 -1.706 1.00 78.38 185 ALA A N 1
ATOM 1399 C CA . ALA A 1 185 ? 16.514 -5.206 -3.103 1.00 78.38 185 ALA A CA 1
ATOM 1400 C C . ALA A 1 185 ? 15.115 -4.589 -3.270 1.00 78.38 185 ALA A C 1
ATOM 1402 O O . ALA A 1 185 ? 14.902 -3.790 -4.181 1.00 78.38 185 ALA A O 1
ATOM 1403 N N . GLU A 1 186 ? 14.196 -4.864 -2.346 1.00 81.62 186 GLU A N 1
ATOM 1404 C CA . GLU A 1 186 ? 12.869 -4.244 -2.300 1.00 81.62 186 GLU A CA 1
ATOM 1405 C C . GLU A 1 186 ? 12.952 -2.745 -2.007 1.00 81.62 186 GLU A C 1
ATOM 1407 O O . GLU A 1 186 ? 12.325 -1.953 -2.704 1.00 81.62 186 GLU A O 1
ATOM 1412 N N . ASP A 1 187 ? 13.770 -2.328 -1.034 1.00 80.94 187 ASP A N 1
ATOM 1413 C CA . ASP A 1 187 ? 14.016 -0.908 -0.744 1.00 80.94 187 ASP A CA 1
ATOM 1414 C C . ASP A 1 187 ? 14.568 -0.174 -1.976 1.00 80.94 187 ASP A C 1
ATOM 1416 O O . ASP A 1 187 ? 14.147 0.941 -2.284 1.00 80.94 187 ASP A O 1
ATOM 1420 N N . THR A 1 188 ? 15.458 -0.824 -2.731 1.00 81.81 188 THR A N 1
ATOM 1421 C CA . THR A 1 188 ? 15.995 -0.283 -3.987 1.00 81.81 188 THR A CA 1
ATOM 1422 C C . THR A 1 188 ? 14.902 -0.150 -5.052 1.00 81.81 188 THR A C 1
ATOM 1424 O O . THR A 1 188 ? 14.795 0.902 -5.684 1.00 81.81 188 THR A O 1
ATOM 1427 N N . ALA A 1 189 ? 14.040 -1.158 -5.215 1.00 82.50 189 ALA A N 1
ATOM 1428 C CA . ALA A 1 189 ? 12.923 -1.110 -6.159 1.00 82.50 189 ALA A CA 1
ATOM 1429 C C . ALA A 1 189 ? 11.887 -0.029 -5.790 1.00 82.50 189 ALA A C 1
ATOM 1431 O O . ALA A 1 189 ? 11.428 0.717 -6.658 1.00 82.50 189 ALA A O 1
ATOM 1432 N N . LEU A 1 190 ? 11.557 0.109 -4.502 1.00 85.38 190 LEU A N 1
ATOM 1433 C CA . LEU A 1 190 ? 10.649 1.145 -4.002 1.00 85.38 190 LEU A CA 1
ATOM 1434 C C . LEU A 1 190 ? 11.231 2.550 -4.198 1.00 85.38 190 LEU A C 1
ATOM 1436 O O . LEU A 1 190 ? 10.518 3.448 -4.643 1.00 85.38 190 LEU A O 1
ATOM 1440 N N . LYS A 1 191 ? 12.528 2.743 -3.932 1.00 84.75 191 LYS A N 1
ATOM 1441 C CA . LYS A 1 191 ? 13.220 4.018 -4.185 1.00 84.75 191 LYS A CA 1
ATOM 1442 C C . LYS A 1 191 ? 13.274 4.370 -5.667 1.00 84.75 191 LYS A C 1
ATOM 1444 O O . LYS A 1 191 ? 13.142 5.544 -6.005 1.00 84.75 191 LYS A O 1
ATOM 1449 N N . ALA A 1 192 ? 13.438 3.383 -6.548 1.00 83.62 192 ALA A N 1
ATOM 1450 C CA . ALA A 1 192 ? 13.398 3.604 -7.991 1.00 83.62 192 ALA A CA 1
ATOM 1451 C C . ALA A 1 192 ? 12.026 4.137 -8.439 1.00 83.62 192 ALA A C 1
ATOM 1453 O O . ALA A 1 192 ? 11.969 5.107 -9.190 1.00 83.62 192 ALA A O 1
ATOM 1454 N N . LEU A 1 193 ? 10.932 3.572 -7.914 1.00 84.06 193 LEU A N 1
ATOM 1455 C CA . LEU A 1 193 ? 9.571 4.069 -8.159 1.00 84.06 193 LEU A CA 1
ATOM 1456 C C . LEU A 1 193 ? 9.339 5.459 -7.554 1.00 84.06 193 LEU A C 1
ATOM 1458 O O . LEU A 1 193 ? 8.742 6.314 -8.204 1.00 84.06 193 LEU A O 1
ATOM 1462 N N . LEU A 1 194 ? 9.832 5.701 -6.337 1.00 83.62 194 LEU A N 1
ATOM 1463 C CA . LEU A 1 194 ? 9.704 6.996 -5.667 1.00 83.62 194 LEU A CA 1
ATOM 1464 C C . LEU A 1 194 ? 10.407 8.111 -6.453 1.00 83.62 194 LEU A C 1
ATOM 1466 O O . LEU A 1 194 ? 9.840 9.182 -6.640 1.00 83.62 194 LEU A O 1
ATOM 1470 N N . LYS A 1 195 ? 11.595 7.834 -7.002 1.00 83.69 195 LYS A N 1
ATOM 1471 C CA . LYS A 1 195 ? 12.361 8.796 -7.806 1.00 83.69 195 LYS A CA 1
ATOM 1472 C C . LYS A 1 195 ? 11.584 9.303 -9.028 1.00 83.69 195 LYS A C 1
ATOM 1474 O O . LYS A 1 195 ? 11.741 10.462 -9.399 1.00 83.69 195 LYS A O 1
ATOM 1479 N N . VAL A 1 196 ? 10.741 8.467 -9.639 1.00 82.25 196 VAL A N 1
ATOM 1480 C CA . VAL A 1 196 ? 9.869 8.875 -10.760 1.00 82.25 196 VAL A CA 1
ATOM 1481 C C . VAL A 1 196 ? 8.825 9.892 -10.306 1.00 82.25 196 VAL A C 1
ATOM 1483 O O . VAL A 1 196 ? 8.514 10.830 -11.038 1.00 82.25 196 VAL A O 1
ATOM 1486 N N . LEU 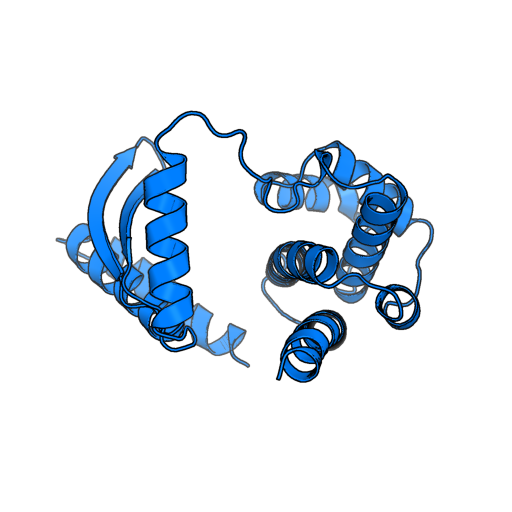A 1 197 ? 8.297 9.729 -9.091 1.00 79.25 197 LEU A N 1
ATOM 1487 C CA . LEU A 1 197 ? 7.333 10.663 -8.514 1.00 79.25 197 LEU A CA 1
ATOM 1488 C C . LEU A 1 197 ? 7.998 11.991 -8.150 1.00 79.25 197 LEU A C 1
ATOM 1490 O O . LEU A 1 197 ? 7.466 13.040 -8.499 1.00 79.25 197 LEU A O 1
ATOM 1494 N N . ASP A 1 198 ? 9.190 11.949 -7.551 1.00 74.94 198 ASP A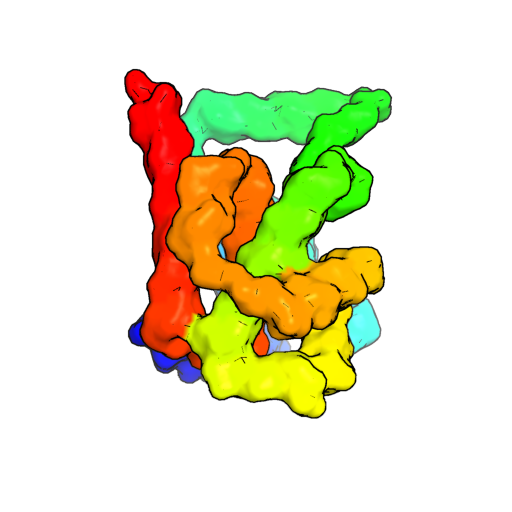 N 1
ATOM 1495 C CA . ASP A 1 198 ? 9.940 13.154 -7.171 1.00 74.94 198 ASP A CA 1
ATOM 1496 C C . ASP A 1 198 ? 10.361 14.000 -8.387 1.00 74.94 198 ASP A C 1
ATOM 1498 O O . ASP A 1 198 ? 10.430 15.228 -8.322 1.00 74.94 198 ASP A O 1
ATOM 1502 N N . GLN A 1 199 ? 10.611 13.363 -9.535 1.00 66.25 199 GLN A N 1
ATOM 1503 C CA . GLN A 1 199 ? 10.912 14.067 -10.785 1.00 66.25 199 GLN A CA 1
ATOM 1504 C C . GLN A 1 199 ? 9.717 14.889 -11.303 1.00 66.25 199 GLN A C 1
ATOM 1506 O O . GLN A 1 199 ? 9.924 15.935 -11.921 1.00 66.25 199 GLN A O 1
ATOM 1511 N N . LYS A 1 200 ? 8.470 14.491 -11.007 1.00 56.31 200 LYS A N 1
ATOM 1512 C CA . LYS A 1 200 ? 7.265 15.276 -11.339 1.00 56.31 200 LYS A CA 1
ATOM 1513 C C . LYS A 1 200 ? 7.196 16.556 -10.508 1.00 56.31 200 LYS A C 1
ATOM 1515 O O . LYS A 1 200 ? 6.896 17.611 -11.059 1.00 56.31 200 LYS A O 1
ATOM 1520 N N . THR A 1 201 ? 7.530 16.478 -9.221 1.00 51.09 201 THR A N 1
ATOM 1521 C CA . THR A 1 201 ? 7.496 17.621 -8.296 1.00 51.09 201 THR A CA 1
ATOM 1522 C C . THR A 1 201 ? 8.500 18.707 -8.683 1.00 51.09 201 THR A C 1
ATOM 1524 O O . THR A 1 201 ? 8.201 19.884 -8.535 1.00 51.09 201 THR A O 1
ATOM 1527 N N . ILE A 1 202 ? 9.657 18.329 -9.242 1.00 43.84 202 ILE A N 1
ATOM 1528 C CA . ILE A 1 202 ? 10.699 19.275 -9.691 1.00 43.84 202 ILE A CA 1
ATOM 1529 C C . ILE A 1 202 ? 10.356 19.914 -11.048 1.00 43.84 202 ILE A C 1
ATOM 1531 O O . ILE A 1 202 ? 10.758 21.038 -11.322 1.00 43.84 202 ILE A O 1
ATOM 1535 N N . THR A 1 203 ? 9.607 19.220 -11.910 1.00 39.22 203 THR A N 1
ATOM 1536 C CA . THR A 1 203 ? 9.267 19.728 -13.256 1.00 39.22 203 THR A CA 1
ATOM 1537 C C . THR A 1 203 ? 8.024 20.635 -13.248 1.00 39.22 203 THR A C 1
ATOM 1539 O O . THR A 1 203 ? 7.673 21.207 -14.277 1.00 39.22 203 THR A O 1
ATOM 1542 N N . GLN A 1 204 ? 7.342 20.765 -12.103 1.00 36.34 204 GLN A N 1
ATOM 1543 C CA . GLN A 1 204 ? 6.151 21.609 -11.922 1.00 36.34 204 GLN A CA 1
ATOM 1544 C C . GLN A 1 204 ? 6.391 22.864 -11.052 1.00 36.34 204 GLN A C 1
ATOM 1546 O O . GLN A 1 204 ? 5.443 23.612 -10.818 1.00 36.34 204 GLN A O 1
ATOM 1551 N N . THR A 1 205 ? 7.631 23.119 -10.615 1.00 38.62 205 THR A N 1
ATOM 1552 C CA . THR A 1 205 ? 8.086 24.391 -10.005 1.00 38.62 205 THR A CA 1
ATOM 1553 C C . THR A 1 205 ? 8.821 25.262 -11.008 1.00 38.62 205 THR A C 1
ATOM 1555 O O . THR A 1 205 ? 8.578 26.488 -11.007 1.00 38.62 205 THR A O 1
#

Secondary structure (DSSP, 8-state):
-HHHHHHHHHHHHHHHHHH-TTHHHHHHHHHHHHHHHTT--EEEEEEEEETTEEEEEEEEPPPTTS-HHHHHHHHHHHHHHTS---------GGGS-HHHHHHHHHHHHHHHHHT-S-TTTTHHHHHHHHHHTT--HHHHHHHHHHHTS---HHHHHTT--HHHHHHHHHHHHHHTTSSS---HHHHHHHHHHHHHHHHHHHHT-

Radius of gyration: 19.51 Å; chains: 1; bounding box: 41×48×52 Å